Protein AF-0000000077142216 (afdb_homodimer)

pLDDT: mean 91.11, std 7.36, range [51.41, 98.12]

Sequence (270 aa):
MEEAAALLKQKGLKVTPQRLAILNLLRNTKEHPTAETIYKKLASDFPTMSLATVYKTLEILKNMGLIQELNVGEGSFRYDANTNSHPHVVCISCGKVEDLDESLLKDVLDEVSQYTDYKLVDQKLYFYGYCPICRMEEAAALLKQKGLKVTPQRLAILNLLRNTKEHPTAETIYKKLASDFPTMSLATVYKTLEILKNMGLIQELNVGEGSFRYDANTNSHPHVVCISCGKVEDLDESLLKDVLDEVSQYTDYKLVDQKLYFYGYCPICR

Nearest PDB structures (foldseek):
  3f8n-assembly1_B  TM=8.772E-01  e=1.048E-13  Bacillus subtilis
  2fe3-assembly1_B  TM=6.033E-01  e=7.095E-14  Bacillus subtilis
  2rgv-assembly1_A  TM=6.093E-01  e=1.827E-12  Bacillus subtilis
  4rb2-assembly1_C  TM=8.257E-01  e=1.380E-09  Magnetospirillum gryphiswaldense MSR-1 v2
  6d57-assembly1_A  TM=4.880E-01  e=3.400E-11  Campylobacter jejuni

Solvent-accessible surface area (backbone atoms only — not comparable to full-atom values): 15226 Å² total; per-residue (Å²): 116,69,64,57,49,52,50,34,48,73,72,71,41,85,80,43,71,66,55,49,49,52,52,49,52,37,66,71,52,73,57,42,49,32,64,67,53,50,43,62,75,42,31,83,85,36,75,84,64,49,67,65,56,50,50,52,46,51,50,52,38,34,76,68,59,55,25,36,76,41,69,82,49,91,88,45,54,24,39,34,38,70,60,67,77,53,33,35,38,32,20,72,80,84,59,54,43,38,77,43,63,56,77,55,66,63,56,45,63,65,59,51,42,77,75,45,77,39,53,68,77,50,55,46,41,39,33,30,23,29,36,74,86,73,91,114,69,64,57,50,52,50,34,49,74,72,70,39,85,84,42,73,64,56,47,49,52,52,48,52,36,66,69,49,73,57,42,49,32,66,67,52,50,44,63,75,43,32,83,84,35,75,84,63,48,64,65,55,49,50,52,46,52,51,52,39,35,78,70,59,56,26,35,77,40,69,79,52,89,86,44,51,23,38,36,38,70,60,66,74,53,35,34,38,34,19,72,80,83,62,52,44,39,80,43,64,55,77,55,67,64,57,45,63,66,59,51,43,74,75,46,77,40,54,68,78,51,57,46,41,40,32,30,23,28,37,75,86,72,92

Organism: Thermoanaerobacter italicus (strain DSM 9252 / Ab9) (NCBI:txid580331)

Structure (mmCIF, N/CA/C/O backbone):
data_AF-0000000077142216-model_v1
#
loop_
_entity.id
_entity.type
_entity.pdbx_description
1 polymer 'Ferric uptake regulator, Fur family'
#
loop_
_atom_site.group_PDB
_atom_site.id
_atom_site.type_symbol
_atom_site.label_atom_id
_atom_site.label_alt_id
_atom_site.label_comp_id
_atom_site.label_asym_id
_atom_site.label_entity_id
_atom_site.label_seq_id
_atom_site.pdbx_PDB_ins_code
_atom_site.Cartn_x
_atom_site.Cartn_y
_atom_site.Cartn_z
_atom_site.occupancy
_atom_site.B_iso_or_equiv
_atom_site.auth_seq_id
_atom_site.auth_comp_id
_atom_site.auth_asym_id
_atom_site.auth_atom_id
_atom_site.pdbx_PDB_model_num
ATOM 1 N N . MET A 1 1 ? -3.475 25.969 16.094 1 51.91 1 MET A N 1
ATOM 2 C CA . MET A 1 1 ? -2.053 25.844 16.406 1 51.91 1 MET A CA 1
ATOM 3 C C . MET A 1 1 ? -1.849 25.125 17.75 1 51.91 1 MET A C 1
ATOM 5 O O . MET A 1 1 ? -1 24.25 17.859 1 51.91 1 MET A O 1
ATOM 9 N N . GLU A 1 2 ? -2.744 25.453 18.703 1 64.12 2 GLU A N 1
ATOM 10 C CA . GLU A 1 2 ? -2.67 24.953 20.078 1 64.12 2 GLU A CA 1
ATOM 11 C C . GLU A 1 2 ? -2.957 23.453 20.141 1 64.12 2 GLU A C 1
ATOM 13 O O . GLU A 1 2 ? -2.318 22.719 20.891 1 64.12 2 GLU A O 1
ATOM 18 N N . GLU A 1 3 ? -3.672 23.016 19.141 1 81.38 3 GLU A N 1
ATOM 19 C CA . GLU A 1 3 ? -4.141 21.641 19.234 1 81.38 3 GLU A CA 1
ATOM 20 C C . GLU A 1 3 ? -3.062 20.656 18.781 1 81.38 3 GLU A C 1
ATOM 22 O O . GLU A 1 3 ? -2.824 19.641 19.438 1 81.38 3 GLU A O 1
ATOM 27 N N . ALA A 1 4 ? -2.268 21.125 17.844 1 84.62 4 ALA A N 1
ATOM 28 C CA . ALA A 1 4 ? -1.208 20.25 17.359 1 84.62 4 ALA A CA 1
ATOM 29 C C . ALA A 1 4 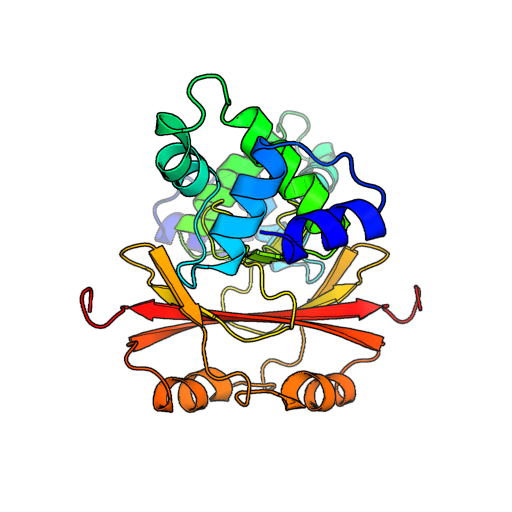? -0.079 20.141 18.375 1 84.62 4 ALA A C 1
ATOM 31 O O . ALA A 1 4 ? 0.451 19.047 18.625 1 84.62 4 ALA A O 1
ATOM 32 N N . ALA A 1 5 ? 0.216 21.219 18.938 1 87.94 5 ALA A N 1
ATOM 33 C CA . ALA A 1 5 ? 1.271 21.234 19.938 1 87.94 5 ALA A CA 1
ATOM 34 C C . ALA A 1 5 ? 0.904 20.359 21.141 1 87.94 5 ALA A C 1
ATOM 36 O O . ALA A 1 5 ? 1.739 19.609 21.641 1 87.94 5 ALA A O 1
ATOM 37 N N . ALA A 1 6 ? -0.245 20.531 21.562 1 88.88 6 ALA A N 1
ATOM 38 C CA . ALA A 1 6 ? -0.734 19.75 22.688 1 88.88 6 ALA A CA 1
ATOM 39 C C . ALA A 1 6 ? -0.698 18.266 22.375 1 88.88 6 ALA A C 1
ATOM 41 O O . ALA A 1 6 ? -0.339 17.438 23.234 1 88.88 6 ALA A O 1
ATOM 42 N N . LEU A 1 7 ? -1.02 17.953 21.188 1 86.06 7 LEU A N 1
ATOM 43 C CA . LEU A 1 7 ? -1.029 16.562 20.766 1 86.06 7 LEU A CA 1
ATOM 44 C C . LEU A 1 7 ? 0.383 15.984 20.75 1 86.06 7 LEU A C 1
ATOM 46 O O . LEU A 1 7 ? 0.605 14.867 21.219 1 86.06 7 LEU A O 1
ATOM 50 N N . LEU A 1 8 ? 1.321 16.734 20.234 1 89.25 8 LEU A N 1
ATOM 51 C CA . LEU A 1 8 ? 2.711 16.297 20.203 1 89.25 8 LEU A CA 1
ATOM 52 C C . LEU A 1 8 ? 3.248 16.078 21.609 1 89.25 8 LEU A C 1
ATOM 54 O O . LEU A 1 8 ? 3.875 15.047 21.891 1 89.25 8 LEU A O 1
ATOM 58 N N . LYS A 1 9 ? 2.924 16.953 22.438 1 88.88 9 LYS A N 1
ATOM 59 C CA . LYS A 1 9 ? 3.363 16.859 23.828 1 88.88 9 LYS A CA 1
ATOM 60 C C . LYS A 1 9 ? 2.746 15.648 24.516 1 88.88 9 LYS A C 1
ATOM 62 O O . LYS A 1 9 ? 3.434 14.922 25.234 1 88.88 9 LYS A O 1
ATOM 67 N N . GLN A 1 10 ? 1.552 15.508 24.297 1 87.69 10 GLN A N 1
ATOM 68 C CA . GLN A 1 10 ? 0.823 14.383 24.891 1 87.69 10 GLN A CA 1
ATOM 69 C C . GLN A 1 10 ? 1.429 13.047 24.469 1 87.69 10 GLN A C 1
ATOM 71 O O . GLN A 1 10 ? 1.46 12.102 25.25 1 87.69 10 GLN A O 1
ATOM 76 N N . LYS A 1 11 ? 1.967 13.055 23.297 1 87.19 11 LYS A N 1
ATOM 77 C CA . LYS A 1 11 ? 2.525 11.812 22.766 1 87.19 11 LYS A CA 1
ATOM 78 C C . LYS A 1 11 ? 4.004 11.68 23.109 1 87.19 11 LYS A C 1
ATOM 80 O O . LYS A 1 11 ? 4.656 10.711 22.719 1 87.19 11 LYS A O 1
ATOM 85 N N . GLY A 1 12 ? 4.582 12.719 23.781 1 86.81 12 GLY A N 1
ATOM 86 C CA . GLY A 1 12 ? 5.953 12.648 24.25 1 86.81 12 GLY A CA 1
ATOM 87 C C . GLY A 1 12 ? 6.969 13.094 23.219 1 86.81 12 GLY A C 1
ATOM 88 O O . GLY A 1 12 ? 8.156 12.758 23.328 1 86.81 12 GLY A O 1
ATOM 89 N N . LEU A 1 13 ? 6.43 13.781 22.203 1 85.56 13 LEU A N 1
ATOM 90 C CA . LEU A 1 13 ? 7.324 14.258 21.156 1 85.56 13 LEU A CA 1
ATOM 91 C C . LEU A 1 13 ? 7.754 15.695 21.422 1 85.56 13 LEU A C 1
ATOM 93 O O . LEU A 1 13 ? 6.965 16.5 21.906 1 85.56 13 LEU A O 1
ATOM 97 N N . LYS A 1 14 ? 9.062 15.945 21.141 1 88.31 14 LYS A N 1
ATOM 98 C CA . LYS A 1 14 ? 9.516 17.328 21.156 1 88.31 14 LYS A CA 1
ATOM 99 C C . LYS A 1 14 ? 8.719 18.172 20.172 1 88.31 14 LYS A C 1
ATOM 101 O O . LYS A 1 14 ? 8.547 17.797 19.016 1 88.31 14 LYS A O 1
ATOM 106 N N . VAL A 1 15 ? 8.219 19.234 20.75 1 91 15 VAL A N 1
ATOM 107 C CA . VAL A 1 15 ? 7.496 20.156 19.891 1 91 15 VAL A CA 1
ATOM 108 C C . VAL A 1 15 ? 8.484 21.078 19.156 1 91 15 VAL A C 1
ATOM 110 O O . VAL A 1 15 ? 9.156 21.891 19.797 1 91 15 VAL A O 1
ATOM 113 N N . THR A 1 16 ? 8.641 20.953 17.812 1 92.5 16 THR A N 1
ATOM 114 C CA . THR A 1 16 ? 9.445 21.844 16.984 1 92.5 16 THR A CA 1
ATOM 115 C C . THR A 1 16 ? 8.578 22.531 15.938 1 92.5 16 THR A C 1
ATOM 117 O O . THR A 1 16 ? 7.52 22.016 15.57 1 92.5 16 THR A O 1
ATOM 120 N N . PRO A 1 17 ? 9.031 23.656 15.539 1 93.88 17 PRO A N 1
ATOM 121 C CA . PRO A 1 17 ? 8.258 24.375 14.523 1 93.88 17 PRO A CA 1
ATOM 122 C C . PRO A 1 17 ? 8.039 23.547 13.258 1 93.88 17 PRO A C 1
ATOM 124 O O . PRO A 1 17 ? 6.961 23.594 12.656 1 93.88 17 PRO A O 1
ATOM 127 N N . GLN A 1 18 ? 8.984 22.797 12.875 1 93.56 18 GLN A N 1
ATOM 128 C CA . GLN A 1 18 ? 8.891 21.969 11.672 1 93.56 18 GLN A CA 1
ATOM 129 C C . GLN A 1 18 ? 7.848 20.875 11.844 1 93.56 18 GLN A C 1
ATOM 131 O O . GLN A 1 18 ? 7.004 20.672 10.969 1 93.56 18 GLN A O 1
ATOM 136 N N . ARG A 1 19 ? 7.953 20.25 12.953 1 93.69 19 ARG A N 1
ATOM 137 C CA . ARG A 1 19 ? 6.996 19.188 13.219 1 93.69 19 ARG A CA 1
ATOM 138 C C . ARG A 1 19 ? 5.57 19.734 13.289 1 93.69 19 ARG A C 1
ATOM 140 O O . ARG A 1 19 ? 4.645 19.125 12.75 1 93.69 19 ARG A O 1
ATOM 147 N N . LEU A 1 20 ? 5.418 20.797 13.914 1 94.81 20 LEU A N 1
ATOM 148 C CA . LEU A 1 20 ? 4.109 21.438 14.008 1 94.81 20 LEU A CA 1
ATOM 149 C C . LE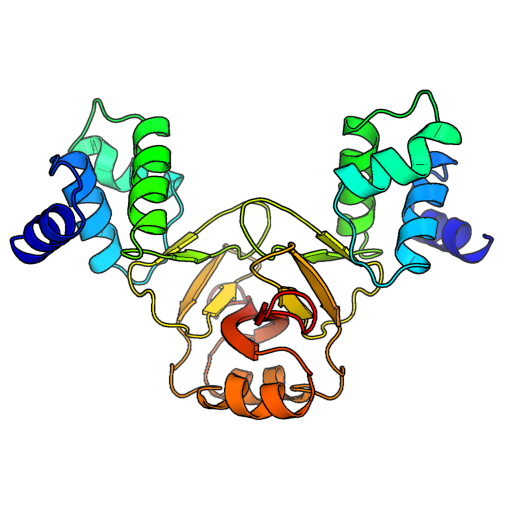U A 1 20 ? 3.588 21.828 12.625 1 94.81 20 LEU A C 1
ATOM 151 O O . LEU A 1 20 ? 2.412 21.609 12.32 1 94.81 20 LEU A O 1
ATOM 155 N N . ALA A 1 21 ? 4.465 22.391 11.859 1 96.12 21 ALA A N 1
ATOM 156 C CA . ALA A 1 21 ? 4.082 22.828 10.523 1 96.12 21 ALA A CA 1
ATOM 157 C C . ALA A 1 21 ? 3.625 21.656 9.664 1 96.12 21 ALA A C 1
ATOM 159 O O . ALA A 1 21 ? 2.617 21.75 8.961 1 96.12 21 ALA A O 1
ATOM 160 N N . ILE A 1 22 ? 4.301 20.594 9.766 1 97.12 22 ILE A N 1
ATOM 161 C CA . ILE A 1 22 ? 3.975 19.406 8.992 1 97.12 22 ILE A CA 1
ATOM 162 C C . ILE A 1 22 ? 2.631 18.844 9.445 1 97.12 22 ILE A C 1
ATOM 164 O O . ILE A 1 22 ? 1.761 18.547 8.625 1 97.12 22 ILE A O 1
ATOM 168 N N . LEU A 1 23 ? 2.516 18.734 10.703 1 96.38 23 LEU A N 1
ATOM 169 C CA . LEU A 1 23 ? 1.266 18.219 11.242 1 96.38 23 LEU A CA 1
ATOM 170 C C . LEU A 1 23 ? 0.097 19.125 10.891 1 96.38 23 LEU A C 1
ATOM 172 O O . LEU A 1 23 ? -0.967 18.656 10.484 1 96.38 23 LEU A O 1
ATOM 176 N N . ASN A 1 24 ? 0.289 20.375 11.023 1 96.25 24 ASN A N 1
ATOM 177 C CA . ASN A 1 24 ? -0.758 21.344 10.703 1 96.25 24 ASN A CA 1
ATOM 178 C C . ASN A 1 24 ? -1.134 21.281 9.227 1 96.25 24 ASN A C 1
ATOM 180 O O . ASN A 1 24 ? -2.314 21.344 8.875 1 96.25 24 ASN A O 1
ATOM 184 N N . LEU A 1 25 ? -0.14 21.266 8.414 1 96.81 25 LEU A N 1
ATOM 185 C CA . LEU A 1 25 ? -0.406 21.156 6.984 1 96.81 25 LEU A CA 1
ATOM 186 C C . LEU A 1 25 ? -1.301 19.953 6.688 1 96.81 25 LEU A C 1
ATOM 188 O O . LEU A 1 25 ? -2.303 20.078 5.98 1 96.81 25 LEU A O 1
ATOM 192 N N . LEU A 1 26 ? -0.938 18.812 7.289 1 96.94 26 LEU A N 1
ATOM 193 C CA . LEU A 1 26 ? -1.676 17.578 7.035 1 96.94 26 LEU A CA 1
ATOM 194 C C . LEU A 1 26 ? -3.088 17.672 7.605 1 96.94 26 LEU A C 1
ATOM 196 O O . LEU A 1 26 ? -4.035 17.156 7.008 1 96.94 26 LEU A O 1
ATOM 200 N N . ARG A 1 27 ? -3.26 18.25 8.648 1 95.19 27 ARG A N 1
ATOM 201 C CA . ARG A 1 27 ? -4.562 18.344 9.297 1 95.19 27 ARG A CA 1
ATOM 202 C C . ARG A 1 27 ? -5.484 19.297 8.531 1 95.19 27 ARG A C 1
ATOM 204 O O . ARG A 1 27 ? -6.707 19.234 8.68 1 95.19 27 ARG A O 1
ATOM 211 N N . ASN A 1 28 ? -4.863 20.094 7.723 1 95.19 28 ASN A N 1
ATOM 212 C CA . ASN A 1 28 ? -5.66 21.109 7.047 1 95.19 28 ASN A CA 1
ATOM 213 C C . ASN A 1 28 ? -5.754 20.844 5.547 1 95.19 28 ASN A C 1
ATOM 215 O O . ASN A 1 28 ? -6 21.766 4.762 1 95.19 28 ASN A O 1
ATOM 219 N N . THR A 1 29 ? -5.496 19.688 5.18 1 94.19 29 THR A N 1
ATOM 220 C CA . THR A 1 29 ? -5.641 19.344 3.77 1 94.19 29 THR A CA 1
ATOM 221 C C . THR A 1 29 ? -6.297 17.969 3.611 1 94.19 29 THR A C 1
ATOM 223 O O . THR A 1 29 ? -6.176 17.125 4.488 1 94.19 29 THR A O 1
ATOM 226 N N . LYS A 1 30 ? -6.957 17.781 2.508 1 91.62 30 LYS A N 1
ATOM 227 C CA . LYS A 1 30 ? -7.504 16.484 2.131 1 91.62 30 LYS A CA 1
ATOM 228 C C . LYS A 1 30 ? -6.848 15.953 0.855 1 91.62 30 LYS A C 1
ATOM 230 O O . LYS A 1 30 ? -7.348 15.016 0.235 1 91.62 30 LYS A O 1
ATOM 235 N N . GLU A 1 31 ? -5.688 16.547 0.528 1 92.44 31 GLU A N 1
ATOM 236 C CA . GLU A 1 31 ? -5.039 16.219 -0.739 1 92.44 31 GLU A CA 1
ATOM 237 C C . GLU A 1 31 ? -4.109 15.016 -0.592 1 92.44 31 GLU A C 1
ATOM 239 O O . GLU A 1 31 ? -3.602 14.492 -1.585 1 92.44 31 GLU A O 1
ATOM 244 N N . HIS A 1 32 ? -3.904 14.609 0.589 1 95.75 32 HIS A N 1
ATOM 245 C CA . HIS A 1 32 ? -3.018 13.484 0.866 1 95.75 32 HIS A CA 1
ATOM 246 C C . HIS A 1 32 ? -1.671 13.656 0.172 1 95.75 32 HIS A C 1
ATOM 248 O O . HIS A 1 32 ? -1.3 12.852 -0.685 1 95.75 32 HIS A O 1
ATOM 254 N N . PRO A 1 33 ? -0.945 14.641 0.61 1 94.88 33 PRO A N 1
ATOM 255 C CA . PRO A 1 33 ? 0.289 14.984 -0.099 1 94.88 33 PRO A CA 1
ATOM 256 C C . PRO A 1 33 ? 1.398 13.953 0.11 1 94.88 33 PRO A C 1
ATOM 258 O O . PRO A 1 33 ? 1.375 13.211 1.09 1 94.88 33 PRO A O 1
ATOM 261 N N . THR A 1 34 ? 2.35 13.898 -0.826 1 94.19 34 THR A N 1
ATOM 262 C CA . THR A 1 34 ? 3.6 13.164 -0.654 1 94.19 34 THR A CA 1
ATOM 263 C C . THR A 1 34 ? 4.57 13.953 0.222 1 94.19 34 THR A C 1
ATOM 265 O O . THR A 1 34 ? 4.348 15.133 0.501 1 94.19 34 THR A O 1
ATOM 268 N N . ALA A 1 35 ? 5.613 13.25 0.616 1 95.44 35 ALA A N 1
ATOM 269 C CA . ALA A 1 35 ? 6.668 13.93 1.363 1 95.44 35 ALA A CA 1
ATOM 270 C C . ALA A 1 35 ? 7.266 15.07 0.549 1 95.44 35 ALA A C 1
ATOM 272 O O . ALA A 1 35 ? 7.527 16.156 1.082 1 95.44 35 ALA A O 1
ATOM 273 N N . GLU A 1 36 ? 7.406 14.844 -0.699 1 95.38 36 GLU A N 1
ATOM 274 C CA . GLU A 1 36 ? 7.961 15.867 -1.581 1 95.38 36 GLU A CA 1
ATOM 275 C C . GLU A 1 36 ? 7.047 17.094 -1.661 1 95.38 36 GLU A C 1
ATOM 277 O O . GLU A 1 36 ? 7.516 18.219 -1.62 1 95.38 36 GLU A O 1
ATOM 282 N N . THR A 1 37 ? 5.801 16.844 -1.753 1 95.38 37 THR A N 1
ATOM 283 C CA . THR A 1 37 ? 4.828 17.922 -1.806 1 95.38 37 THR A CA 1
ATOM 284 C C . THR A 1 37 ? 4.84 18.719 -0.506 1 95.38 37 THR A C 1
ATOM 286 O O . THR A 1 37 ? 4.793 19.953 -0.529 1 95.38 37 THR A O 1
ATOM 289 N N . ILE A 1 38 ? 4.895 18.016 0.579 1 97.25 38 ILE A N 1
ATOM 290 C CA . ILE A 1 38 ? 4.953 18.656 1.882 1 97.25 38 ILE A CA 1
ATOM 291 C C . ILE A 1 38 ? 6.199 19.547 1.96 1 97.25 38 ILE A C 1
ATOM 293 O O . ILE A 1 38 ? 6.121 20.703 2.363 1 97.25 38 ILE A O 1
ATOM 297 N N . TYR A 1 39 ? 7.289 19.016 1.513 1 98.12 39 TYR A N 1
ATOM 298 C CA . TYR A 1 39 ? 8.555 19.734 1.509 1 98.12 39 TYR A CA 1
ATOM 299 C C . TYR A 1 39 ? 8.438 21.031 0.701 1 98.12 39 TYR A C 1
ATOM 301 O O . TYR A 1 39 ? 8.797 22.109 1.184 1 98.12 39 TYR A O 1
ATOM 309 N N . LYS A 1 40 ? 7.934 20.922 -0.418 1 97.5 40 LYS A N 1
ATOM 310 C CA . LYS A 1 40 ? 7.809 22.062 -1.317 1 97.5 40 LYS A CA 1
ATOM 311 C C . LYS A 1 40 ? 6.895 23.125 -0.726 1 97.5 40 LYS A C 1
ATOM 313 O O . LYS A 1 40 ? 7.199 24.328 -0.795 1 97.5 40 LYS A O 1
ATOM 318 N N . LYS A 1 41 ? 5.781 22.703 -0.162 1 97.06 41 LYS A N 1
ATOM 319 C CA . LYS A 1 41 ? 4.793 23.641 0.374 1 97.06 41 LYS A CA 1
ATOM 320 C C . LYS A 1 41 ? 5.352 24.406 1.575 1 97.06 41 LYS A C 1
ATOM 322 O O . LYS A 1 41 ? 4.977 25.547 1.817 1 97.06 41 LYS A O 1
ATOM 327 N N . LEU A 1 42 ? 6.266 23.766 2.309 1 97.44 42 LEU A N 1
ATOM 328 C CA . LEU A 1 42 ? 6.738 24.375 3.551 1 97.44 42 LEU A CA 1
ATOM 329 C C . LEU A 1 42 ? 8.109 25 3.361 1 97.44 42 LEU A C 1
ATOM 331 O O . LEU A 1 42 ? 8.594 25.734 4.234 1 97.44 42 LEU A O 1
ATOM 335 N N . ALA A 1 43 ? 8.75 24.797 2.248 1 95.69 43 ALA A N 1
ATOM 336 C CA . ALA A 1 43 ? 10.141 25.188 2 1 95.69 43 ALA A CA 1
ATOM 337 C C . ALA A 1 43 ? 10.328 26.688 2.189 1 95.69 43 ALA A C 1
ATOM 339 O O . ALA A 1 43 ? 11.359 27.125 2.705 1 95.69 43 ALA A O 1
ATOM 340 N N . SER A 1 44 ? 9.43 27.5 1.765 1 95.62 44 SER A N 1
ATOM 341 C CA . SER A 1 44 ? 9.555 28.953 1.867 1 95.62 44 SER A CA 1
ATOM 342 C C . SER A 1 44 ? 9.586 29.406 3.324 1 95.62 44 SER A C 1
ATOM 344 O O . SER A 1 44 ? 10.344 30.312 3.686 1 95.62 44 SER A O 1
ATOM 346 N N . ASP A 1 45 ? 8.812 28.781 4.156 1 95.75 45 ASP A N 1
ATOM 347 C CA . ASP A 1 4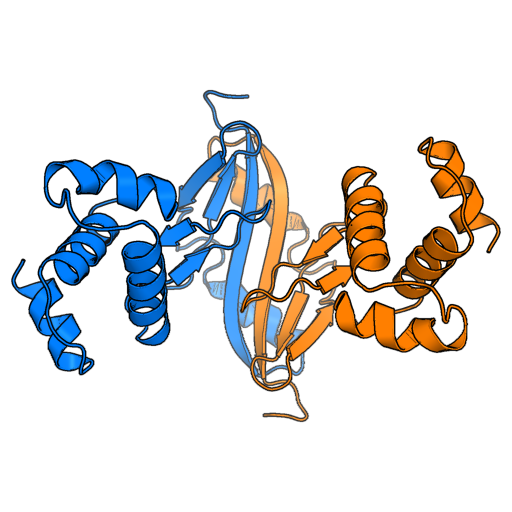5 ? 8.727 29.141 5.57 1 95.75 45 ASP A CA 1
ATOM 348 C C . ASP A 1 45 ? 9.875 28.516 6.363 1 95.75 45 ASP A C 1
ATOM 350 O O . ASP A 1 45 ? 10.242 29.016 7.426 1 95.75 45 ASP A O 1
ATOM 354 N N . PHE A 1 46 ? 10.344 27.422 5.77 1 96.5 46 PHE A N 1
ATOM 355 C CA . PHE A 1 46 ? 11.422 26.688 6.434 1 96.5 46 PHE A CA 1
ATOM 356 C C . PHE A 1 46 ? 12.555 26.391 5.457 1 96.5 46 PHE A C 1
ATOM 358 O O . PHE A 1 46 ? 12.781 25.234 5.09 1 96.5 46 PHE A O 1
ATOM 365 N N . PRO A 1 47 ? 13.352 27.406 5.18 1 93.75 47 PRO A N 1
ATOM 366 C CA . PRO A 1 47 ? 14.367 27.281 4.129 1 93.75 47 PRO A CA 1
ATOM 367 C C . PRO A 1 47 ? 15.477 26.297 4.48 1 93.75 47 PRO A C 1
ATOM 369 O O . PRO A 1 47 ? 16.172 25.797 3.592 1 93.75 47 PRO A O 1
ATOM 372 N N . THR A 1 48 ? 15.633 25.969 5.734 1 93.88 48 THR A N 1
ATOM 373 C CA . THR A 1 48 ? 16.734 25.094 6.133 1 93.88 48 THR A CA 1
ATOM 374 C C . THR A 1 48 ? 16.234 23.656 6.32 1 93.88 48 THR A C 1
ATOM 376 O O . THR A 1 48 ? 17.031 22.766 6.625 1 93.88 48 THR A O 1
ATOM 379 N N . MET A 1 49 ? 15.008 23.469 6.168 1 95.88 49 MET A N 1
ATOM 380 C CA . MET A 1 49 ? 14.469 22.125 6.355 1 95.88 49 MET A CA 1
ATOM 381 C C . MET A 1 49 ? 14.766 21.25 5.145 1 95.88 49 MET A C 1
ATOM 383 O O . MET A 1 49 ? 14.539 21.656 4.004 1 95.88 49 MET A O 1
ATOM 387 N N . SER A 1 50 ? 15.219 20.094 5.375 1 96.06 50 SER A N 1
ATOM 388 C CA . SER A 1 50 ? 15.539 19.156 4.301 1 96.06 50 SER A CA 1
ATOM 389 C C . SER A 1 50 ? 14.398 18.156 4.078 1 96.06 50 SER A C 1
ATOM 391 O O . SER A 1 50 ? 13.516 18.016 4.926 1 96.06 50 SER A O 1
ATOM 393 N N . LEU A 1 51 ? 14.516 17.5 2.979 1 96.69 51 LEU A N 1
ATOM 394 C CA . LEU A 1 51 ? 13.562 16.438 2.691 1 96.69 51 LEU A CA 1
ATOM 395 C C . LEU A 1 51 ? 13.703 15.297 3.693 1 96.69 51 LEU A C 1
ATOM 397 O O . LEU A 1 51 ? 12.711 14.672 4.074 1 96.69 51 LEU A O 1
ATOM 401 N N . ALA A 1 52 ? 14.859 15.094 4.125 1 95.75 52 ALA A N 1
ATOM 402 C CA . ALA A 1 52 ? 15.117 14.07 5.133 1 95.75 52 ALA A CA 1
ATOM 403 C C . ALA A 1 52 ? 14.391 14.383 6.438 1 95.75 52 ALA A C 1
ATOM 405 O O . ALA A 1 52 ? 13.844 13.484 7.082 1 95.75 52 ALA A O 1
ATOM 406 N N . THR A 1 53 ? 14.383 15.594 6.828 1 95.69 53 THR A N 1
ATOM 407 C CA . THR A 1 53 ? 13.672 16.016 8.031 1 95.69 53 THR A CA 1
ATOM 408 C C . THR A 1 53 ? 12.18 15.75 7.895 1 95.69 53 THR A C 1
ATOM 410 O O . THR A 1 53 ? 11.531 15.281 8.836 1 95.69 53 THR A O 1
ATOM 413 N N . VAL A 1 54 ? 11.656 16.016 6.699 1 97.56 54 VAL A N 1
ATOM 414 C CA . VAL A 1 54 ? 10.242 15.758 6.441 1 97.56 54 VAL A CA 1
ATOM 415 C C . VAL A 1 54 ? 9.938 14.266 6.617 1 97.56 54 VAL A C 1
ATOM 417 O O . VAL A 1 54 ? 9.016 13.898 7.348 1 97.56 54 VAL A O 1
ATOM 420 N N . TYR A 1 55 ? 10.734 13.445 6.066 1 96.56 55 TYR A N 1
ATOM 421 C CA . TYR A 1 55 ? 10.531 12 6.152 1 96.56 55 TYR A CA 1
ATOM 422 C C . TYR A 1 55 ? 10.617 11.523 7.598 1 96.56 55 TYR A C 1
ATOM 424 O O . TYR A 1 55 ? 9.797 10.719 8.039 1 96.56 55 TYR A O 1
ATOM 432 N N . LYS A 1 56 ? 11.57 11.977 8.242 1 95.62 56 LYS A N 1
ATOM 433 C CA . LYS A 1 56 ? 11.758 11.586 9.633 1 95.62 56 LYS A CA 1
ATOM 434 C C . LYS A 1 56 ? 10.562 12.008 10.484 1 95.62 56 LYS A C 1
ATOM 436 O O . LYS A 1 56 ? 10.094 11.242 11.328 1 95.62 56 LYS A O 1
ATOM 441 N N . THR A 1 57 ? 10.172 13.227 10.281 1 96.5 57 THR A N 1
ATOM 442 C CA . THR A 1 57 ? 9.023 13.734 11.031 1 96.5 57 THR A CA 1
ATOM 443 C C . THR A 1 57 ? 7.773 12.906 10.727 1 96.5 57 THR A C 1
ATOM 445 O O . THR A 1 57 ? 7.027 12.539 11.633 1 96.5 57 THR A O 1
ATOM 448 N N . LEU A 1 58 ? 7.598 12.672 9.445 1 96.75 58 LEU A N 1
ATOM 449 C CA . LEU A 1 58 ? 6.445 11.867 9.047 1 96.75 58 LEU A CA 1
ATOM 450 C C . LEU A 1 58 ? 6.484 10.492 9.719 1 96.75 58 LEU A C 1
ATOM 452 O O . LEU A 1 58 ? 5.453 9.984 10.164 1 96.75 58 LEU A O 1
ATOM 456 N N . GLU A 1 59 ? 7.594 9.922 9.766 1 94.5 59 GLU A N 1
ATOM 457 C CA . GLU A 1 59 ? 7.762 8.625 10.422 1 94.5 59 GLU A CA 1
ATOM 458 C C . GLU A 1 59 ? 7.391 8.703 11.898 1 94.5 59 GLU A C 1
ATOM 460 O O . GLU A 1 59 ? 6.672 7.836 12.406 1 94.5 59 GLU A O 1
ATOM 465 N N . ILE A 1 60 ? 7.859 9.68 12.523 1 93.75 60 ILE A N 1
ATOM 466 C CA . ILE A 1 60 ? 7.59 9.867 13.945 1 93.75 60 ILE A CA 1
ATOM 467 C C . ILE A 1 60 ? 6.094 10.055 14.164 1 93.75 60 ILE A C 1
ATOM 469 O O . ILE A 1 60 ? 5.504 9.414 15.039 1 93.75 60 ILE A O 1
ATOM 473 N N . LEU A 1 61 ? 5.516 10.961 13.391 1 95.38 61 LEU A N 1
ATOM 474 C CA . LEU A 1 61 ? 4.09 11.242 13.531 1 95.38 61 LEU A CA 1
ATOM 475 C C . LEU A 1 61 ? 3.262 9.992 13.273 1 95.38 61 LEU A C 1
ATOM 477 O O . LEU A 1 61 ? 2.266 9.742 13.953 1 95.38 61 LEU A O 1
ATOM 481 N N . LYS A 1 62 ? 3.676 9.289 12.281 1 93.62 62 LYS A N 1
ATOM 482 C CA . LYS A 1 62 ? 3.004 8.039 11.945 1 93.62 62 LYS A CA 1
ATOM 483 C C . LYS A 1 62 ? 3.084 7.047 13.102 1 93.62 62 LYS A C 1
ATOM 485 O O . LYS A 1 62 ? 2.07 6.469 13.5 1 93.62 62 LYS A O 1
ATOM 490 N N . ASN A 1 63 ? 4.219 6.832 13.648 1 90.19 63 ASN A N 1
ATOM 491 C CA . ASN A 1 63 ? 4.43 5.883 14.734 1 90.19 63 ASN A CA 1
ATOM 492 C C . ASN A 1 63 ? 3.633 6.27 15.977 1 90.19 63 ASN A C 1
ATOM 494 O O . ASN A 1 63 ? 3.246 5.402 16.766 1 90.19 63 ASN A O 1
ATOM 498 N N . MET A 1 64 ? 3.322 7.48 16.047 1 90.56 64 MET A N 1
ATOM 499 C CA . MET A 1 64 ? 2.578 7.973 17.203 1 90.56 64 MET A CA 1
ATOM 500 C C . MET A 1 64 ? 1.077 7.922 16.953 1 90.56 64 MET A C 1
ATOM 502 O O . MET A 1 64 ? 0.281 8.281 17.828 1 90.56 64 MET A O 1
ATOM 506 N N . GLY A 1 65 ? 0.734 7.652 15.773 1 90.94 65 GLY A N 1
ATOM 507 C CA . GLY A 1 65 ? -0.674 7.508 15.438 1 90.94 65 GLY A CA 1
ATOM 508 C C . GLY A 1 65 ? -1.347 8.828 15.102 1 90.94 65 GLY A C 1
ATOM 509 O O . GLY A 1 65 ? -2.574 8.93 15.156 1 90.94 65 GLY A O 1
ATOM 510 N N . LEU A 1 66 ? -0.568 9.844 14.781 1 93.5 66 LEU A N 1
ATOM 511 C CA . LEU A 1 66 ? -1.127 11.164 14.492 1 93.5 66 LEU A CA 1
ATOM 512 C C . LEU A 1 66 ? -1.429 11.312 13 1 93.5 66 LEU A C 1
ATOM 514 O O . LEU A 1 66 ? -2.199 12.188 12.609 1 93.5 66 LEU A O 1
ATOM 518 N N . ILE A 1 67 ? -0.765 10.492 12.242 1 95.06 67 ILE A N 1
ATOM 519 C CA . ILE A 1 67 ? -1.05 10.445 10.812 1 95.06 67 ILE A CA 1
ATOM 520 C C . ILE A 1 67 ? -0.992 8.992 10.328 1 95.06 67 ILE A C 1
ATOM 522 O O . ILE A 1 67 ? -0.551 8.109 11.055 1 95.06 67 ILE A O 1
ATOM 526 N N . GLN A 1 68 ? -1.494 8.781 9.133 1 93.12 68 GLN A N 1
ATOM 527 C CA . GLN A 1 68 ? -1.318 7.484 8.484 1 93.12 68 GLN A CA 1
ATOM 528 C C . GLN A 1 68 ? -0.659 7.641 7.117 1 93.12 68 GLN A C 1
ATOM 530 O O . GLN A 1 68 ? -0.746 8.703 6.5 1 93.12 68 GLN A O 1
ATOM 535 N N . GLU A 1 69 ? -0.002 6.633 6.77 1 92.56 69 GLU A N 1
ATOM 536 C CA . GLU A 1 69 ? 0.649 6.547 5.465 1 92.56 69 GLU A CA 1
ATOM 537 C C . GLU A 1 69 ? -0.174 5.711 4.492 1 92.56 69 GLU A C 1
ATOM 539 O O . GLU A 1 69 ? -0.66 4.633 4.848 1 92.56 69 GLU A O 1
ATOM 544 N N . LEU A 1 70 ? -0.419 6.266 3.346 1 90.25 70 LEU A N 1
ATOM 545 C CA . LEU A 1 70 ? -1.141 5.57 2.285 1 90.25 70 LEU A CA 1
ATOM 546 C C . LEU A 1 70 ? -0.178 5.043 1.226 1 90.25 70 LEU A C 1
ATOM 548 O O . LEU A 1 70 ? 0.551 5.82 0.604 1 90.25 70 LEU A O 1
ATOM 552 N N . ASN A 1 71 ? -0.196 3.836 1.141 1 85.88 71 ASN A N 1
ATOM 553 C CA . ASN A 1 71 ? 0.624 3.205 0.111 1 85.88 71 ASN A CA 1
ATOM 554 C C . ASN A 1 71 ? -0.176 2.949 -1.163 1 85.88 71 ASN A C 1
ATOM 556 O O . ASN A 1 71 ? -0.663 1.838 -1.383 1 85.88 71 ASN A O 1
ATOM 560 N N . VAL A 1 72 ? -0.37 3.906 -2.025 1 82.12 72 VAL A N 1
ATOM 561 C CA . VAL A 1 72 ? -1.32 3.828 -3.129 1 82.12 72 VAL A CA 1
ATOM 562 C C . VAL A 1 72 ? -0.579 3.527 -4.43 1 82.12 72 VAL A C 1
ATOM 564 O O . VAL A 1 72 ? -1.17 3.562 -5.512 1 82.12 72 VAL A O 1
ATOM 567 N N . GLY A 1 73 ? 0.573 3.158 -4.5 1 70.06 73 GLY A N 1
ATOM 568 C CA . GLY A 1 73 ? 1.238 2.705 -5.711 1 70.06 73 GLY A CA 1
ATOM 569 C C . GLY A 1 73 ? 2.562 3.402 -5.961 1 70.06 73 GLY A C 1
ATOM 570 O O . GLY A 1 73 ? 2.799 4.5 -5.453 1 70.06 73 GLY A O 1
ATOM 571 N N . GLU A 1 74 ? 3.365 2.693 -6.711 1 60.31 74 GLU A N 1
ATOM 572 C CA . GLU A 1 74 ? 4.602 3.154 -7.336 1 60.31 74 GLU A CA 1
ATOM 573 C C . GLU A 1 74 ? 5.539 3.779 -6.309 1 60.31 74 GLU A C 1
ATOM 575 O O . GLU A 1 74 ? 6.191 4.785 -6.586 1 60.31 74 GLU A O 1
ATOM 580 N N . GLY A 1 75 ? 5.473 3.227 -5.219 1 60.34 75 GLY A N 1
ATOM 581 C CA . GLY A 1 75 ? 6.496 3.746 -4.328 1 60.34 75 GLY A CA 1
ATOM 582 C C . GLY A 1 75 ? 6.176 5.125 -3.789 1 60.34 75 GLY A C 1
ATOM 583 O O . GLY A 1 75 ? 7.059 5.824 -3.287 1 60.34 75 GLY A O 1
ATOM 584 N N . SER A 1 76 ? 5.051 5.562 -4.059 1 73.5 76 SER A N 1
ATOM 585 C CA . SER A 1 76 ? 4.746 6.906 -3.578 1 73.5 76 SER A CA 1
ATOM 586 C C . SER A 1 76 ? 3.816 6.863 -2.369 1 73.5 76 SER A C 1
ATOM 588 O O . SER A 1 76 ? 2.66 6.449 -2.482 1 73.5 76 SER A O 1
ATOM 590 N N . PHE A 1 77 ? 4.395 7.191 -1.253 1 87.69 77 PHE A N 1
ATOM 591 C CA . PHE A 1 77 ? 3.625 7.273 -0.017 1 87.69 77 PHE A CA 1
ATOM 592 C C . PHE A 1 77 ? 2.934 8.625 0.099 1 87.69 77 PHE A C 1
ATOM 594 O O . PHE A 1 77 ? 3.518 9.664 -0.237 1 87.69 77 PHE A O 1
ATOM 601 N N . ARG A 1 78 ? 1.646 8.516 0.363 1 92.88 78 ARG A N 1
ATOM 602 C CA . ARG A 1 78 ? 0.871 9.703 0.708 1 92.88 78 ARG A CA 1
ATOM 603 C C . ARG A 1 78 ? 0.523 9.719 2.191 1 92.88 78 ARG A C 1
ATOM 605 O O . ARG A 1 78 ? 0.525 8.672 2.848 1 92.88 78 ARG A O 1
ATOM 612 N N . TYR A 1 79 ? 0.227 10.898 2.662 1 95.25 79 TYR A N 1
ATOM 613 C CA . TYR A 1 79 ? 0.032 11 4.102 1 95.25 79 TYR A CA 1
ATOM 614 C C . TYR A 1 79 ? -1.289 11.688 4.426 1 95.25 79 TYR A C 1
ATOM 616 O O . TYR A 1 79 ? -1.695 12.625 3.736 1 95.25 79 TYR A O 1
ATOM 624 N N . ASP A 1 80 ? -1.899 11.227 5.48 1 95.38 80 ASP A N 1
ATOM 625 C CA . ASP A 1 80 ? -3.225 11.648 5.926 1 95.38 80 ASP A CA 1
ATOM 626 C C . ASP A 1 80 ? -3.266 11.828 7.441 1 95.38 80 ASP A C 1
ATOM 628 O O . ASP A 1 80 ? -2.879 10.93 8.188 1 95.38 80 ASP A O 1
ATOM 632 N N . ALA A 1 81 ? -3.777 12.938 7.895 1 94.62 81 ALA A N 1
ATOM 633 C CA . ALA A 1 81 ? -3.852 13.188 9.336 1 94.62 81 ALA A CA 1
ATOM 634 C C . ALA A 1 81 ? -5.09 12.531 9.938 1 94.62 81 ALA A C 1
ATOM 636 O O . ALA A 1 81 ? -5.215 12.438 11.164 1 94.62 81 ALA A O 1
ATOM 637 N N . ASN A 1 82 ? -6.066 12.18 9.086 1 92.31 82 ASN A N 1
ATOM 638 C CA . ASN A 1 82 ? -7.168 11.352 9.555 1 92.31 82 ASN A CA 1
ATOM 639 C C . ASN A 1 82 ? -6.758 9.883 9.664 1 92.31 82 ASN A C 1
ATOM 641 O O . ASN A 1 82 ? -6.641 9.195 8.648 1 92.31 82 ASN A O 1
ATOM 645 N N . THR A 1 83 ? -6.59 9.398 10.836 1 90.19 83 THR A N 1
ATOM 646 C CA . THR A 1 83 ? -6.035 8.062 11.047 1 90.19 83 THR A CA 1
ATOM 647 C C . THR A 1 83 ? -7.148 7.02 11.109 1 90.19 83 THR A C 1
ATOM 649 O O . THR A 1 83 ? -6.875 5.82 11.188 1 90.19 83 THR A O 1
ATOM 652 N N . ASN A 1 84 ? -8.344 7.477 11.07 1 87.19 84 ASN A N 1
ATOM 653 C CA . ASN A 1 84 ? -9.445 6.516 11.008 1 87.19 84 ASN A CA 1
ATOM 654 C C . ASN A 1 84 ? -9.484 5.793 9.664 1 87.19 84 ASN A C 1
ATOM 656 O O . ASN A 1 84 ? -9.227 6.398 8.625 1 87.19 84 ASN A O 1
ATOM 660 N N . SER A 1 85 ? -9.734 4.547 9.781 1 86.94 85 SER A N 1
ATOM 661 C CA . SER A 1 85 ? -9.836 3.756 8.562 1 86.94 85 SER A CA 1
ATOM 662 C C . SER A 1 85 ? -10.969 4.254 7.672 1 86.94 85 SER A C 1
ATOM 664 O O . SER A 1 85 ? -12.117 4.324 8.102 1 86.94 85 SER A O 1
ATOM 666 N N . HIS A 1 86 ? -10.703 4.633 6.492 1 91.31 86 HIS A N 1
ATOM 667 C CA . HIS A 1 86 ? -11.664 5.023 5.473 1 91.31 86 HIS A CA 1
ATOM 668 C C . HIS A 1 86 ? -11.133 4.746 4.07 1 91.31 86 HIS A C 1
ATOM 670 O O . HIS A 1 86 ? -9.922 4.758 3.852 1 91.31 86 HIS A O 1
ATOM 676 N N . PRO A 1 87 ? -12.055 4.457 3.135 1 92.94 87 PRO A N 1
ATOM 677 C CA . PRO A 1 87 ? -11.594 4.113 1.787 1 92.94 87 PRO A CA 1
ATOM 678 C C . PRO A 1 87 ? -11.109 5.328 1 1 92.94 87 PRO A C 1
ATOM 680 O O . PRO A 1 87 ? -11.594 6.441 1.215 1 92.94 87 PRO A O 1
ATOM 683 N N . HIS A 1 88 ? -10.148 5.094 0.135 1 94.5 88 HIS A N 1
ATOM 684 C CA . HIS A 1 88 ? -9.602 6.129 -0.736 1 94.5 88 HIS A CA 1
ATOM 685 C C . HIS A 1 88 ? -9.734 5.742 -2.205 1 94.5 88 HIS A C 1
ATOM 687 O O . HIS A 1 88 ? -9.734 4.555 -2.541 1 94.5 88 HIS A O 1
ATOM 693 N N . VAL A 1 89 ? -9.898 6.734 -2.992 1 94.44 89 VAL A N 1
ATOM 694 C CA . VAL A 1 89 ? -9.852 6.551 -4.438 1 94.44 89 VAL A CA 1
ATOM 695 C C . VAL A 1 89 ? -8.625 7.258 -5.012 1 94.44 89 VAL A C 1
ATOM 697 O O . VAL A 1 89 ? -8.289 8.359 -4.586 1 94.44 89 VAL A O 1
ATOM 700 N N . VAL A 1 90 ? -7.988 6.598 -5.965 1 94.38 90 VAL A N 1
ATOM 701 C CA . VAL A 1 90 ? -6.734 7.086 -6.531 1 94.38 90 VAL A CA 1
ATOM 702 C C . VAL A 1 90 ? -6.863 7.195 -8.047 1 94.38 90 VAL A C 1
ATOM 704 O O . VAL A 1 90 ? -7.289 6.246 -8.711 1 94.38 90 VAL A O 1
ATOM 707 N N . CYS A 1 91 ? -6.473 8.281 -8.547 1 94.88 91 CYS A N 1
ATOM 708 C CA . CYS A 1 91 ? -6.422 8.422 -9.992 1 94.88 91 CYS A CA 1
ATOM 709 C C . CYS A 1 91 ? -5.137 7.836 -10.562 1 94.88 91 CYS A C 1
ATOM 711 O O . CYS A 1 91 ? -4.039 8.266 -10.188 1 94.88 91 CYS A O 1
ATOM 713 N N . ILE A 1 92 ? -5.238 7.035 -11.492 1 90.94 92 ILE A N 1
ATOM 714 C CA . ILE A 1 92 ? -4.098 6.328 -12.07 1 90.94 92 ILE A CA 1
ATOM 715 C C . ILE A 1 92 ? -3.297 7.277 -12.953 1 90.94 92 ILE A C 1
ATOM 717 O O . ILE A 1 92 ? -2.07 7.172 -13.039 1 90.94 92 ILE A O 1
ATOM 721 N N . SER A 1 93 ? -3.896 8.242 -13.461 1 92.06 93 SER A N 1
ATOM 722 C CA . SER A 1 93 ? -3.27 9.141 -14.43 1 92.06 93 SER A CA 1
ATOM 723 C C . SER A 1 93 ? -2.518 10.266 -13.734 1 92.06 93 SER A C 1
ATOM 725 O O . SER A 1 93 ? -1.327 10.477 -13.977 1 92.06 93 SER A O 1
ATOM 727 N N . CYS A 1 94 ? -3.062 10.961 -12.859 1 91.19 94 CYS A N 1
ATOM 728 C CA . CYS A 1 94 ? -2.432 12.156 -12.305 1 91.19 94 CYS A CA 1
ATOM 729 C C . CYS A 1 94 ? -1.939 11.891 -10.883 1 91.19 94 CYS A C 1
ATOM 731 O O . CYS A 1 94 ? -1.2 12.703 -10.32 1 91.19 94 CYS A O 1
ATOM 733 N N . GLY A 1 95 ? -2.467 10.773 -10.242 1 89.88 95 GLY A N 1
ATOM 734 C CA . GLY A 1 95 ? -1.972 10.406 -8.93 1 89.88 95 GLY A CA 1
ATOM 735 C C . GLY A 1 95 ? -2.777 11.008 -7.793 1 89.88 95 GLY A C 1
ATOM 736 O O . GLY A 1 95 ? -2.486 10.773 -6.621 1 89.88 95 GLY A O 1
ATOM 737 N N . LYS A 1 96 ? -3.791 11.758 -8.117 1 91.38 96 LYS A N 1
ATOM 738 C CA . LYS A 1 96 ? -4.641 12.367 -7.094 1 91.38 96 LYS A CA 1
ATOM 739 C C . LYS A 1 96 ? -5.297 11.312 -6.215 1 91.38 96 LYS A C 1
ATOM 741 O O . LYS A 1 96 ? -5.742 10.273 -6.715 1 91.38 96 LYS A O 1
ATOM 746 N N . VAL A 1 97 ? -5.379 11.555 -4.914 1 93.5 97 VAL A N 1
ATOM 747 C CA . VAL A 1 97 ? -6.02 10.672 -3.943 1 93.5 97 VAL A CA 1
ATOM 748 C C . VAL A 1 97 ? -7.16 11.414 -3.248 1 93.5 97 VAL A C 1
ATOM 750 O O . VAL A 1 97 ? -6.988 12.547 -2.787 1 93.5 97 VAL A O 1
ATOM 753 N N . GLU A 1 98 ? -8.297 10.82 -3.141 1 93.38 98 GLU A N 1
ATOM 754 C CA . GLU A 1 98 ? -9.453 11.438 -2.498 1 93.38 98 GLU A CA 1
ATOM 755 C C . GLU A 1 98 ? -10.141 10.469 -1.543 1 93.38 98 GLU A C 1
ATOM 757 O O . GLU A 1 98 ? -10.07 9.25 -1.729 1 93.38 98 GLU A O 1
ATOM 762 N N . ASP A 1 99 ? -10.781 11.047 -0.576 1 93.94 99 ASP A N 1
ATOM 763 C CA . ASP A 1 99 ? -11.555 10.242 0.367 1 93.94 99 ASP A CA 1
ATOM 764 C C . ASP A 1 99 ? -12.891 9.812 -0.241 1 93.94 99 ASP A C 1
ATOM 766 O O . ASP A 1 99 ? -13.531 10.594 -0.947 1 93.94 99 ASP A O 1
ATOM 770 N N . LEU A 1 100 ? -13.219 8.594 0.008 1 92.25 100 LEU A N 1
ATOM 771 C CA . LEU A 1 100 ? -14.594 8.164 -0.209 1 92.25 100 LEU A CA 1
ATOM 772 C C . LEU A 1 100 ? -15.391 8.219 1.09 1 92.25 100 LEU A C 1
ATOM 774 O O . LEU A 1 100 ? -14.812 8.25 2.178 1 92.25 100 LEU A O 1
ATOM 778 N N . ASP A 1 101 ? -16.688 8.266 0.928 1 87 101 ASP A N 1
ATOM 779 C CA . ASP A 1 101 ? -17.547 8.367 2.1 1 87 101 ASP A CA 1
ATOM 780 C C . ASP A 1 101 ? -17.234 7.277 3.117 1 87 101 ASP A C 1
ATOM 782 O O . ASP A 1 101 ? -17.141 6.098 2.766 1 87 101 ASP A O 1
ATOM 786 N N . GLU A 1 102 ? -17.047 7.656 4.352 1 79.12 102 GLU A N 1
ATOM 787 C CA . GLU A 1 102 ? -16.656 6.754 5.434 1 79.12 102 GLU A CA 1
ATOM 788 C C . GLU A 1 102 ? -17.734 5.707 5.691 1 79.12 102 GLU A C 1
ATOM 790 O O . GLU A 1 102 ? -17.469 4.645 6.25 1 79.12 102 GLU A O 1
ATOM 795 N N . SER A 1 103 ? -18.922 6.121 5.363 1 81.81 103 SER A N 1
ATOM 796 C CA . SER A 1 103 ? -20.047 5.203 5.578 1 81.81 103 SER A CA 1
ATOM 797 C C . SER A 1 103 ? -19.984 4.031 4.602 1 81.81 103 SER A C 1
ATOM 799 O O . SER A 1 103 ? -20.594 2.988 4.84 1 81.81 103 SER A O 1
ATOM 801 N N . LEU A 1 104 ? -19.141 4.34 3.621 1 80.19 104 LEU A N 1
ATOM 802 C CA . LEU A 1 104 ? -18.984 3.258 2.658 1 80.19 104 LEU A CA 1
ATOM 803 C C . LEU A 1 104 ? -18.109 2.143 3.236 1 80.19 104 LEU A C 1
ATOM 805 O O . LEU A 1 104 ? -17.062 2.406 3.812 1 80.19 104 LEU A O 1
ATOM 809 N N . LEU A 1 105 ? -18.625 0.998 3.268 1 80.81 105 LEU A N 1
ATOM 810 C CA . LEU A 1 105 ? -17.906 -0.206 3.658 1 80.81 105 LEU A CA 1
ATOM 811 C C . LEU A 1 105 ? -17.578 -0.185 5.148 1 80.81 105 LEU A C 1
ATOM 813 O O . LEU A 1 105 ? -16.609 -0.805 5.586 1 80.81 105 LEU A O 1
ATOM 817 N N . LYS A 1 106 ? -18.281 0.609 5.906 1 82.31 106 LYS A N 1
ATOM 818 C CA . LYS A 1 106 ? -18.094 0.733 7.348 1 82.31 106 LYS A CA 1
ATOM 819 C C . LYS A 1 106 ? -18.156 -0.63 8.031 1 82.31 106 LYS A C 1
ATOM 821 O O . LYS A 1 106 ? -17.422 -0.895 8.977 1 82.31 106 LYS A O 1
ATOM 826 N N . ASP A 1 107 ? -18.906 -1.479 7.438 1 86.31 107 ASP A N 1
ATOM 827 C CA . ASP A 1 107 ? -19.125 -2.766 8.094 1 86.31 107 ASP A CA 1
ATOM 828 C C . ASP A 1 107 ? -18.328 -3.869 7.414 1 86.31 107 ASP A C 1
ATOM 830 O O . ASP A 1 107 ? -18.547 -5.055 7.676 1 86.31 107 ASP A O 1
ATOM 834 N N . VAL A 1 108 ? -17.484 -3.459 6.613 1 87.75 108 VAL A N 1
ATOM 835 C CA . VAL A 1 108 ? -16.797 -4.453 5.805 1 87.75 108 VAL A CA 1
ATOM 836 C C . VAL A 1 108 ? -15.883 -5.305 6.691 1 87.75 108 VAL A C 1
ATOM 838 O O . VAL A 1 108 ? -15.75 -6.512 6.477 1 87.75 108 VAL A O 1
ATOM 841 N N . LEU A 1 109 ? -15.328 -4.703 7.688 1 88.75 109 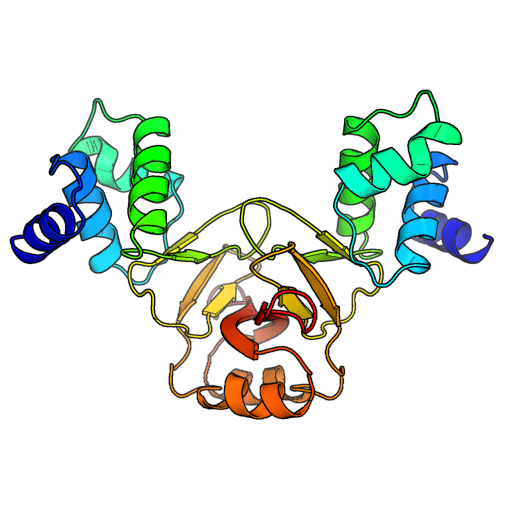LEU A N 1
ATOM 842 C CA . LEU A 1 109 ? -14.461 -5.434 8.609 1 88.75 109 LEU A CA 1
ATOM 843 C C . LEU A 1 109 ? -15.242 -6.539 9.32 1 88.75 109 LEU A C 1
ATOM 845 O O . LEU A 1 109 ? -14.766 -7.676 9.414 1 88.75 109 LEU A O 1
ATOM 849 N N . ASP A 1 110 ? -16.391 -6.156 9.766 1 90.25 110 ASP A N 1
ATOM 850 C CA . ASP A 1 110 ? -17.234 -7.129 10.445 1 90.25 110 ASP A CA 1
ATOM 851 C C . ASP A 1 110 ? -17.672 -8.242 9.492 1 90.25 110 ASP A C 1
ATOM 853 O O . ASP A 1 110 ? -17.703 -9.414 9.875 1 90.25 110 ASP A O 1
ATOM 857 N N . GLU A 1 111 ? -18 -7.906 8.359 1 88.25 111 GLU A N 1
ATOM 858 C CA . GLU A 1 111 ? -18.438 -8.875 7.355 1 88.25 111 GLU A CA 1
ATOM 859 C C . GLU A 1 111 ? -17.312 -9.859 7.023 1 88.25 111 GLU A C 1
ATOM 861 O O . GLU A 1 111 ? -17.531 -11.07 7.012 1 88.25 111 GLU A O 1
ATOM 866 N N . VAL A 1 112 ? -16.156 -9.352 6.836 1 91.81 112 VAL A N 1
ATOM 867 C CA . VAL A 1 112 ? -15.023 -10.164 6.414 1 91.81 112 VAL A CA 1
ATOM 868 C C . VAL A 1 112 ? -14.57 -11.055 7.57 1 91.81 112 VAL A C 1
ATOM 870 O O . VAL A 1 112 ? -14.102 -12.172 7.352 1 91.81 112 VAL A O 1
ATOM 873 N N . SER A 1 113 ? -14.711 -10.523 8.789 1 93.06 113 SER A N 1
ATOM 874 C CA . SER A 1 113 ? -14.266 -11.258 9.969 1 93.06 113 SER A CA 1
ATOM 875 C C . SER A 1 113 ? -14.938 -12.633 10.039 1 93.06 113 SER A C 1
ATOM 877 O O . SER A 1 113 ? -14.383 -13.57 10.617 1 93.06 113 SER A O 1
ATOM 879 N N . GLN A 1 114 ? -16.062 -12.781 9.391 1 92.38 114 GLN A N 1
ATOM 880 C CA . GLN A 1 114 ? -16.812 -14.031 9.414 1 92.38 114 GLN A CA 1
ATOM 881 C C . GLN A 1 114 ? -16.172 -15.07 8.492 1 92.38 114 GLN A C 1
ATOM 883 O O . GLN A 1 114 ? -16.5 -16.266 8.578 1 92.38 114 GLN A O 1
ATOM 888 N N . TYR A 1 115 ? -15.289 -14.68 7.73 1 92.12 115 TYR A N 1
ATOM 889 C CA . TYR A 1 115 ? -14.75 -15.57 6.711 1 92.12 115 TYR A CA 1
ATOM 890 C C . TYR A 1 115 ? -13.266 -15.805 6.926 1 92.12 115 TYR A C 1
ATOM 892 O O . TYR A 1 115 ? -12.57 -16.281 6.023 1 92.12 115 TYR A O 1
ATOM 900 N N . THR A 1 116 ? -12.781 -15.43 8.039 1 93.56 116 THR A N 1
ATOM 901 C CA . THR A 1 116 ? -11.375 -15.641 8.359 1 93.56 116 THR A CA 1
ATOM 902 C C . THR A 1 116 ? -11.195 -15.93 9.844 1 93.56 116 THR A C 1
ATOM 904 O O . THR A 1 116 ? -12.031 -15.555 10.664 1 93.56 116 THR A O 1
ATOM 907 N N . ASP A 1 117 ? -10.125 -16.578 10.148 1 95.38 117 ASP A N 1
ATOM 908 C CA . ASP A 1 117 ? -9.82 -16.875 11.547 1 95.38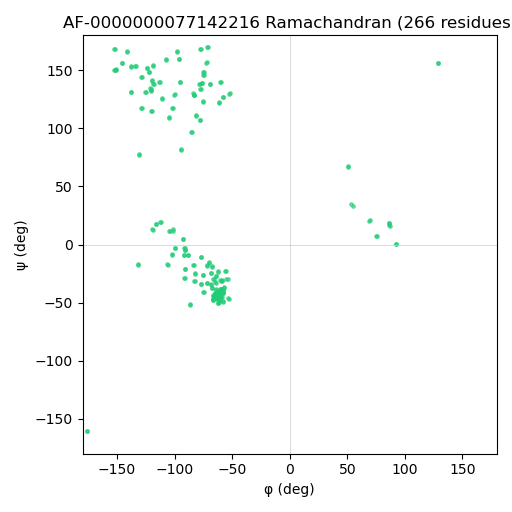 117 ASP A CA 1
ATOM 909 C C . ASP A 1 117 ? -8.938 -15.797 12.172 1 95.38 117 ASP A C 1
ATOM 911 O O . ASP A 1 117 ? -8.539 -15.914 13.328 1 95.38 117 ASP A O 1
ATOM 915 N N . TYR A 1 118 ? -8.695 -14.812 11.438 1 96.25 118 TYR A N 1
ATOM 916 C CA . TYR A 1 118 ? -7.926 -13.688 11.961 1 96.25 118 TYR A CA 1
ATOM 917 C C . TYR A 1 118 ? -8.773 -12.844 12.906 1 96.25 118 TYR A C 1
ATOM 919 O O . TYR A 1 118 ? -9.977 -12.688 12.695 1 96.25 118 TYR A O 1
ATOM 927 N N . LYS A 1 119 ? -8.148 -12.289 13.914 1 96.94 119 LYS A N 1
ATOM 928 C CA . LYS A 1 119 ? -8.75 -11.188 14.656 1 96.94 119 LYS A CA 1
ATOM 929 C C . LYS A 1 119 ? -8.469 -9.844 13.984 1 96.94 119 LYS A C 1
ATOM 931 O O . LYS A 1 119 ? -7.422 -9.234 14.219 1 96.94 119 LYS A O 1
ATOM 936 N N . LEU A 1 120 ? -9.383 -9.406 13.227 1 95.19 120 LEU A N 1
ATOM 937 C CA . LEU A 1 120 ? -9.18 -8.211 12.406 1 95.19 120 LEU A CA 1
ATOM 938 C C . LEU A 1 120 ? -9.258 -6.949 13.25 1 95.19 120 LEU A C 1
ATOM 940 O O . LEU A 1 120 ? -10.109 -6.848 14.141 1 95.19 120 LEU A O 1
ATOM 944 N N . VAL A 1 121 ? -8.359 -5.98 12.977 1 93.19 121 VAL A N 1
ATOM 945 C CA . VAL A 1 121 ? -8.352 -4.773 13.797 1 93.19 121 VAL A CA 1
ATOM 946 C C . VAL A 1 121 ? -8.32 -3.539 12.898 1 93.19 121 VAL A C 1
ATOM 948 O O . VAL A 1 121 ? -8.586 -2.424 13.359 1 93.19 121 VAL A O 1
ATOM 951 N N . ASP A 1 122 ? -7.953 -3.695 11.656 1 92.31 122 ASP A N 1
ATOM 952 C CA . ASP A 1 122 ? -7.828 -2.553 10.758 1 92.31 122 ASP A CA 1
ATOM 953 C C . ASP A 1 122 ? -8.07 -2.965 9.305 1 92.31 122 ASP A C 1
ATOM 955 O O . ASP A 1 122 ? -8.156 -4.156 9 1 92.31 122 ASP A O 1
ATOM 959 N N . GLN A 1 123 ? -8.227 -1.973 8.422 1 91.56 123 GLN A N 1
ATOM 960 C CA . GLN A 1 123 ? -8.391 -2.213 6.992 1 91.56 123 GLN A CA 1
ATOM 961 C C . GLN A 1 123 ? -7.848 -1.043 6.176 1 91.56 123 GLN A C 1
ATOM 963 O O . GLN A 1 123 ? -7.836 0.096 6.645 1 91.56 123 GLN A O 1
ATOM 968 N N . LYS A 1 124 ? -7.391 -1.312 5.016 1 91.81 124 LYS A N 1
ATOM 969 C CA . LYS A 1 124 ? -7.02 -0.333 3.998 1 91.81 124 LYS A CA 1
ATOM 970 C C . LYS A 1 124 ? -7.688 -0.647 2.664 1 91.81 124 LYS A C 1
ATOM 972 O O . LYS A 1 124 ? -7.473 -1.718 2.092 1 91.81 124 LYS A O 1
ATOM 977 N N . LEU A 1 125 ? -8.5 0.251 2.244 1 92.06 125 LEU A N 1
ATOM 978 C CA . LEU A 1 125 ? -9.297 0.063 1.037 1 92.06 125 LEU A CA 1
ATOM 979 C C . LEU A 1 125 ? -8.977 1.135 0.001 1 92.06 125 LEU A C 1
ATOM 981 O O . LEU A 1 125 ? -9.258 2.316 0.218 1 92.06 125 LEU A O 1
ATOM 985 N N . TYR A 1 126 ? -8.43 0.641 -1.078 1 92.62 126 TYR A N 1
ATOM 986 C CA . TYR A 1 126 ? -8.055 1.561 -2.146 1 92.62 126 TYR A CA 1
ATOM 987 C C . TYR A 1 126 ? -8.766 1.208 -3.445 1 92.62 126 TYR A C 1
ATOM 989 O O . TYR A 1 126 ? -8.797 0.042 -3.846 1 92.62 126 TYR A O 1
ATOM 997 N N . PHE A 1 127 ? -9.242 2.182 -4.016 1 93.12 127 PHE A N 1
ATOM 998 C CA . PHE A 1 127 ? -9.852 2.059 -5.332 1 93.12 127 PHE A CA 1
ATOM 999 C C . PHE A 1 127 ? -9.109 2.904 -6.355 1 93.12 127 PHE A C 1
ATOM 1001 O O . PHE A 1 127 ? -8.711 4.035 -6.062 1 93.12 127 PHE A O 1
ATOM 1008 N N . TYR A 1 128 ? -8.961 2.293 -7.488 1 94.06 128 TYR A N 1
ATOM 1009 C CA . TYR A 1 128 ? -8.172 2.959 -8.523 1 94.06 128 TYR A CA 1
ATOM 1010 C C . TYR A 1 128 ? -9.008 3.203 -9.773 1 94.06 128 TYR A C 1
ATOM 1012 O O . TYR A 1 128 ? -9.797 2.344 -10.18 1 94.06 128 TYR A O 1
ATOM 1020 N N . GLY A 1 129 ? -8.766 4.367 -10.336 1 95.25 129 GLY A N 1
ATOM 1021 C CA . GLY A 1 129 ? -9.461 4.734 -11.562 1 95.25 129 GLY A CA 1
ATOM 1022 C C . GLY A 1 129 ? -9 6.059 -12.141 1 95.25 129 GLY A C 1
ATOM 1023 O O . GLY A 1 129 ? -7.859 6.473 -11.914 1 95.25 129 GLY A O 1
ATOM 1024 N N . TYR A 1 130 ? -9.867 6.613 -13 1 97 130 TYR A N 1
ATOM 1025 C CA . TYR A 1 130 ? -9.57 7.895 -13.633 1 97 130 TYR A CA 1
ATOM 1026 C C . TYR A 1 130 ? -10.492 8.984 -13.117 1 97 130 TYR A C 1
ATOM 1028 O O . TYR A 1 130 ? -11.719 8.828 -13.117 1 97 130 TYR A O 1
ATOM 1036 N N . CYS A 1 131 ? -9.891 10 -12.656 1 96.25 131 CYS A N 1
ATOM 1037 C CA . CYS A 1 131 ? -10.711 11.102 -12.156 1 96.25 131 CYS A CA 1
ATOM 1038 C C . CYS A 1 131 ? -11.398 11.836 -13.297 1 96.25 131 CYS A C 1
ATOM 1040 O O . CYS A 1 131 ? -11.055 11.648 -14.461 1 96.25 131 CYS A O 1
ATOM 1042 N N . PRO A 1 132 ? -12.352 12.742 -12.969 1 94.94 132 PRO A N 1
ATOM 1043 C CA . PRO A 1 132 ? -13.141 13.422 -14.008 1 94.94 132 PRO A CA 1
ATOM 1044 C C . PRO A 1 132 ? -12.281 14.219 -14.977 1 94.94 132 PRO A C 1
ATOM 1046 O O . PRO A 1 132 ? -12.617 14.336 -16.156 1 94.94 132 PRO A O 1
ATOM 1049 N N . ILE A 1 133 ? -11.219 14.734 -14.547 1 94.69 133 ILE A N 1
ATOM 1050 C CA . ILE A 1 133 ? -10.359 15.57 -15.367 1 94.69 133 ILE A CA 1
ATOM 1051 C C . ILE A 1 133 ? -9.531 14.695 -16.312 1 94.69 133 ILE A C 1
ATOM 1053 O O . ILE A 1 133 ? -9.25 15.094 -17.438 1 94.69 133 ILE A O 1
ATOM 1057 N N . CYS A 1 134 ? -9.141 13.539 -15.906 1 94.62 134 CYS A N 1
ATOM 1058 C CA . CYS A 1 134 ? -8.25 12.664 -16.656 1 94.62 134 CYS A CA 1
ATOM 1059 C C . CYS A 1 134 ? -9.039 11.711 -17.547 1 94.62 134 CYS A C 1
ATOM 1061 O O . CYS A 1 134 ? -8.492 11.141 -18.484 1 94.62 134 CYS A O 1
ATOM 1063 N N . ARG A 1 135 ? -10.148 11.422 -17.125 1 87.75 135 ARG A N 1
ATOM 1064 C CA . ARG A 1 135 ? -10.914 10.445 -17.891 1 87.75 135 ARG A CA 1
ATOM 1065 C C . ARG A 1 135 ? -11.195 10.945 -19.312 1 87.75 135 ARG A C 1
ATOM 1067 O O . ARG A 1 135 ? -11.297 12.156 -19.531 1 87.75 135 ARG A O 1
ATOM 1074 N N . MET B 1 1 ? 6.285 -25.656 -16.5 1 51.41 1 MET B N 1
ATOM 1075 C CA . MET B 1 1 ? 7.469 -24.938 -16.953 1 51.41 1 MET B CA 1
ATOM 1076 C C . MET B 1 1 ? 7.199 -24.25 -18.297 1 51.41 1 MET B C 1
ATOM 1078 O O . MET B 1 1 ? 7.57 -23.094 -18.484 1 51.41 1 MET B O 1
ATOM 1082 N N . GLU B 1 2 ? 6.445 -24.938 -19.156 1 63.84 2 GLU B N 1
ATOM 1083 C CA . GLU B 1 2 ? 6.145 -24.484 -20.516 1 63.84 2 GLU B CA 1
ATOM 1084 C C . GLU B 1 2 ? 5.238 -23.266 -20.516 1 63.84 2 GLU B C 1
ATOM 1086 O O . GLU B 1 2 ? 5.418 -22.344 -21.312 1 63.84 2 GLU B O 1
ATOM 1091 N N . GLU B 1 3 ? 4.523 -23.172 -19.453 1 81.19 3 GLU B N 1
ATOM 1092 C CA . GLU B 1 3 ? 3.498 -22.125 -19.453 1 81.19 3 GLU B CA 1
ATOM 1093 C C . GLU B 1 3 ? 4.094 -20.766 -19.094 1 81.19 3 GLU B C 1
ATOM 1095 O O . GLU B 1 3 ? 3.799 -19.766 -19.75 1 81.19 3 GLU B O 1
ATOM 1100 N N . ALA B 1 4 ? 5.125 -20.828 -18.266 1 84.94 4 ALA B N 1
ATOM 1101 C CA . ALA B 1 4 ? 5.75 -19.562 -17.875 1 84.94 4 ALA B CA 1
ATOM 1102 C C . ALA B 1 4 ? 6.602 -19.016 -19.016 1 84.94 4 ALA B C 1
ATOM 1104 O O . ALA B 1 4 ? 6.578 -17.812 -19.281 1 84.94 4 ALA B O 1
ATOM 1105 N N . ALA B 1 5 ? 7.258 -19.844 -19.625 1 88.06 5 ALA B N 1
ATOM 1106 C CA . ALA B 1 5 ? 8.102 -19.438 -20.75 1 88.06 5 ALA B CA 1
ATOM 1107 C C . ALA B 1 5 ? 7.262 -18.844 -21.875 1 88.06 5 ALA B C 1
ATOM 1109 O O . ALA B 1 5 ? 7.629 -17.812 -22.453 1 88.06 5 ALA B O 1
ATOM 1110 N N . ALA B 1 6 ? 6.254 -19.5 -22.172 1 89.06 6 ALA B N 1
ATOM 1111 C CA . ALA B 1 6 ? 5.352 -19.031 -23.219 1 89.06 6 ALA B CA 1
ATOM 1112 C C . ALA B 1 6 ? 4.773 -17.672 -22.875 1 89.06 6 ALA B C 1
ATOM 1114 O O . ALA B 1 6 ? 4.648 -16.797 -23.75 1 89.06 6 ALA B O 1
ATOM 1115 N N . LEU B 1 7 ? 4.492 -17.5 -21.656 1 86.25 7 LEU B N 1
ATOM 1116 C CA . LEU B 1 7 ? 3.932 -16.234 -21.188 1 86.25 7 LEU B CA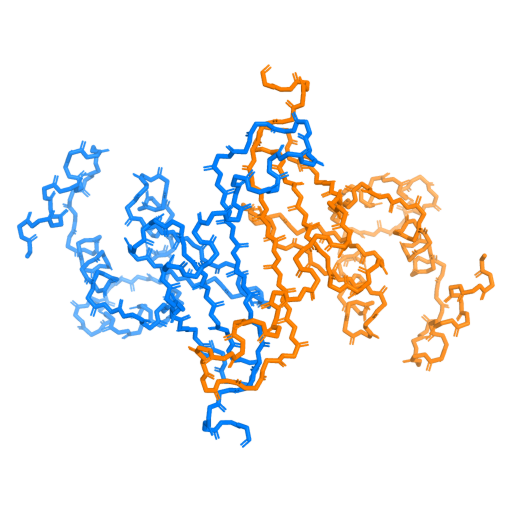 1
ATOM 1117 C C . LEU B 1 7 ? 4.949 -15.117 -21.328 1 86.25 7 LEU B C 1
ATOM 1119 O O . LEU B 1 7 ? 4.617 -14.023 -21.781 1 86.25 7 LEU B O 1
ATOM 1123 N N . LEU B 1 8 ? 6.176 -15.375 -20.938 1 89.44 8 LEU B N 1
ATOM 1124 C CA . LEU B 1 8 ? 7.238 -14.375 -21.047 1 89.44 8 LEU B CA 1
ATOM 1125 C C . LEU B 1 8 ? 7.465 -13.984 -22.5 1 89.44 8 LEU B C 1
ATOM 1127 O O . LEU B 1 8 ? 7.555 -12.797 -22.828 1 89.44 8 LEU B O 1
ATOM 1131 N N . LYS B 1 9 ? 7.453 -14.93 -23.312 1 89.06 9 LYS B N 1
ATOM 1132 C CA . LYS B 1 9 ? 7.652 -14.695 -24.734 1 89.06 9 LYS B CA 1
ATOM 1133 C C . LYS B 1 9 ? 6.5 -13.883 -25.328 1 89.06 9 LYS B C 1
ATOM 1135 O O . LYS B 1 9 ? 6.719 -12.953 -26.094 1 89.06 9 LYS B O 1
ATOM 1140 N N . GLN B 1 10 ? 5.391 -14.266 -24.969 1 87.94 10 GLN B N 1
ATOM 1141 C CA . GLN B 1 10 ? 4.191 -13.586 -25.438 1 87.94 10 GLN B CA 1
ATOM 1142 C C . GLN B 1 10 ? 4.211 -12.109 -25.047 1 87.94 10 GLN B C 1
ATOM 1144 O O . GLN B 1 10 ? 3.742 -11.258 -25.812 1 87.94 10 GLN B O 1
ATOM 1149 N N . LYS B 1 11 ? 4.828 -11.844 -23.938 1 87.44 11 LYS B N 1
ATOM 1150 C CA . LYS B 1 11 ? 4.855 -10.477 -23.438 1 87.44 11 LYS B CA 1
ATOM 1151 C C . LYS B 1 11 ? 6.086 -9.734 -23.953 1 87.44 11 LYS B C 1
ATOM 1153 O O . LYS B 1 11 ? 6.301 -8.57 -23.609 1 87.44 11 LYS B O 1
ATOM 1158 N N . GLY B 1 12 ? 6.973 -10.438 -24.719 1 87.06 12 GLY B N 1
ATOM 1159 C CA . GLY B 1 12 ? 8.125 -9.805 -25.344 1 87.06 12 GLY B CA 1
ATOM 1160 C C . GLY B 1 12 ? 9.336 -9.734 -24.422 1 87.06 12 GLY B C 1
ATOM 1161 O O . GLY B 1 12 ? 10.242 -8.93 -24.656 1 87.06 12 GLY B O 1
ATOM 1162 N N . LEU B 1 13 ? 9.266 -10.555 -23.375 1 85.81 13 LEU B N 1
ATOM 1163 C CA . LEU B 1 13 ? 10.383 -10.57 -22.453 1 85.81 13 LEU B CA 1
ATOM 1164 C C . LEU B 1 13 ? 11.359 -11.688 -22.781 1 85.81 13 LEU B C 1
ATOM 1166 O O . LEU B 1 13 ? 10.945 -12.773 -23.203 1 85.81 13 LEU B O 1
ATOM 1170 N N . LYS B 1 14 ? 12.672 -11.344 -22.656 1 88.38 14 LYS B N 1
ATOM 1171 C CA . LYS B 1 14 ? 13.672 -12.398 -22.75 1 88.38 14 LYS B CA 1
ATOM 1172 C C . LYS B 1 14 ? 13.438 -13.484 -21.703 1 88.38 14 LYS B C 1
ATOM 1174 O O . LYS B 1 14 ? 13.234 -13.18 -20.531 1 88.38 14 LYS B O 1
ATOM 1179 N N . VAL B 1 15 ? 13.391 -14.664 -22.266 1 91.12 15 VAL B N 1
ATOM 1180 C CA . VAL B 1 15 ? 13.242 -15.797 -21.359 1 91.12 15 VAL B CA 1
ATOM 1181 C C . VAL B 1 15 ? 14.594 -16.172 -20.766 1 91.12 15 VAL B C 1
ATOM 1183 O O . VAL B 1 15 ? 15.484 -16.656 -21.484 1 91.12 15 VAL B O 1
ATOM 1186 N N . THR B 1 16 ? 14.82 -15.945 -19.453 1 92.44 16 THR B N 1
ATOM 1187 C CA . THR B 1 16 ? 16.016 -16.391 -18.734 1 92.44 16 THR B CA 1
ATOM 1188 C C . THR B 1 16 ? 15.648 -17.359 -17.609 1 92.44 16 THR B C 1
ATOM 1190 O O . THR B 1 16 ? 14.523 -17.344 -17.109 1 92.44 16 THR B O 1
ATOM 1193 N N . PRO B 1 17 ? 16.578 -18.172 -17.281 1 93.88 17 PRO B N 1
ATOM 1194 C CA . PRO B 1 17 ? 16.312 -19.125 -16.203 1 93.88 17 PRO B CA 1
ATOM 1195 C C . PRO B 1 17 ? 15.898 -18.438 -14.898 1 93.88 17 PRO B C 1
ATOM 1197 O O . PRO B 1 17 ? 15.023 -18.938 -14.188 1 93.88 17 PRO B O 1
ATOM 1200 N N . GLN B 1 18 ? 16.453 -17.344 -14.602 1 93.44 18 GLN B N 1
ATOM 1201 C CA . GLN B 1 18 ? 16.156 -16.609 -13.383 1 93.44 18 GLN B CA 1
ATOM 1202 C C . GLN B 1 18 ? 14.727 -16.078 -13.406 1 93.44 18 GLN B C 1
ATOM 1204 O O . GLN B 1 18 ? 13.984 -16.234 -12.438 1 93.44 18 GLN B O 1
ATOM 1209 N N . ARG B 1 19 ? 14.43 -15.508 -14.508 1 93.69 19 ARG B N 1
ATOM 1210 C CA . ARG B 1 19 ? 13.086 -14.961 -14.641 1 93.69 19 ARG B CA 1
ATOM 1211 C C . ARG B 1 19 ? 12.039 -16.062 -14.562 1 93.69 19 ARG B C 1
ATOM 1213 O O . ARG B 1 19 ? 11 -15.906 -13.914 1 93.69 19 ARG B O 1
ATOM 1220 N N . LEU B 1 20 ? 12.289 -17.109 -15.188 1 94.81 20 LEU B N 1
ATOM 1221 C CA . LEU B 1 20 ? 11.383 -18.25 -15.156 1 94.81 20 LEU B CA 1
ATOM 1222 C C . LEU B 1 20 ? 11.234 -18.797 -13.734 1 94.81 20 LEU B C 1
ATOM 1224 O O . LEU B 1 20 ? 10.125 -19.094 -13.297 1 94.81 20 LEU B O 1
ATOM 1228 N N . ALA B 1 21 ? 12.344 -18.906 -13.086 1 96.19 21 ALA B N 1
ATOM 1229 C CA . ALA B 1 21 ? 12.344 -19.438 -11.727 1 96.19 21 ALA B CA 1
ATOM 1230 C C . ALA B 1 21 ? 11.516 -18.547 -10.797 1 96.19 21 ALA B C 1
ATOM 1232 O O . ALA B 1 21 ? 10.734 -19.047 -9.992 1 96.19 21 ALA B O 1
ATOM 1233 N N . ILE B 1 22 ? 11.664 -17.312 -10.945 1 97.12 22 ILE B N 1
ATOM 1234 C CA . ILE B 1 22 ? 10.945 -16.359 -10.109 1 97.12 22 ILE B CA 1
ATOM 1235 C C . ILE B 1 22 ? 9.445 -16.438 -10.398 1 97.12 22 ILE B C 1
ATOM 1237 O O . ILE B 1 22 ? 8.633 -16.531 -9.477 1 97.12 22 ILE B O 1
ATOM 1241 N N . LEU B 1 23 ? 9.156 -16.422 -11.625 1 96.44 23 LEU B N 1
ATOM 1242 C CA . LEU B 1 23 ? 7.75 -16.5 -12.016 1 96.44 23 LEU B CA 1
ATOM 1243 C C . LEU B 1 23 ? 7.133 -17.812 -11.562 1 96.44 23 LEU B C 1
ATOM 1245 O O . LEU B 1 23 ? 6.02 -17.844 -11.023 1 96.44 23 LEU B O 1
ATOM 1249 N N . ASN B 1 24 ? 7.832 -18.859 -11.75 1 96.25 24 ASN B N 1
ATOM 1250 C CA . ASN B 1 24 ? 7.344 -20.172 -11.328 1 96.25 24 ASN B CA 1
ATOM 1251 C C . ASN B 1 24 ? 7.145 -20.234 -9.82 1 96.25 24 ASN B C 1
ATOM 1253 O O . ASN B 1 24 ? 6.148 -20.797 -9.344 1 96.25 24 ASN B O 1
ATOM 1257 N N . LEU B 1 25 ? 8.117 -19.781 -9.125 1 96.81 25 LEU B N 1
ATOM 1258 C CA . LEU B 1 25 ? 7.988 -19.766 -7.672 1 96.81 25 LEU B CA 1
ATOM 1259 C C . LEU B 1 25 ? 6.707 -19.047 -7.25 1 96.81 25 LEU B C 1
ATOM 1261 O O . LEU B 1 25 ? 5.941 -19.578 -6.441 1 96.81 25 LEU B O 1
ATOM 1265 N N . LEU B 1 26 ? 6.473 -17.891 -7.859 1 96.94 26 LEU B N 1
ATOM 1266 C CA . LEU B 1 26 ? 5.312 -17.078 -7.496 1 96.94 26 LEU B CA 1
ATOM 1267 C C . LEU B 1 26 ? 4.016 -17.781 -7.906 1 96.94 26 LEU B C 1
ATOM 1269 O O . LEU B 1 26 ? 3.014 -17.703 -7.191 1 96.94 26 LEU B O 1
ATOM 1273 N N . ARG B 1 27 ? 3.996 -18.406 -8.938 1 95.25 27 ARG B N 1
ATOM 1274 C CA . ARG B 1 27 ? 2.799 -19.078 -9.438 1 95.25 27 ARG B CA 1
ATOM 1275 C C . ARG B 1 27 ? 2.465 -20.297 -8.602 1 95.25 27 ARG B C 1
ATOM 1277 O O . ARG B 1 27 ? 1.326 -20.766 -8.602 1 95.25 27 ARG B O 1
ATOM 1284 N N . ASN B 1 28 ? 3.453 -20.719 -7.879 1 95.19 28 ASN B N 1
ATOM 1285 C CA . ASN B 1 28 ? 3.256 -21.969 -7.145 1 95.19 28 ASN B CA 1
ATOM 1286 C C . ASN B 1 28 ? 3.227 -21.734 -5.637 1 95.19 28 ASN B C 1
ATOM 1288 O O . ASN B 1 28 ? 3.496 -22.641 -4.855 1 95.19 28 ASN B O 1
ATOM 1292 N N . THR B 1 29 ? 3.004 -20.578 -5.27 1 94.19 29 THR B N 1
ATOM 1293 C CA . THR B 1 29 ? 2.883 -20.297 -3.842 1 94.19 29 THR B CA 1
ATOM 1294 C C . THR B 1 29 ? 1.726 -19.344 -3.574 1 94.19 29 THR B C 1
ATOM 1296 O O . THR B 1 29 ? 1.37 -18.531 -4.438 1 94.19 29 THR B O 1
ATOM 1299 N N . LYS B 1 30 ? 1.172 -19.422 -2.4 1 91.5 30 LYS B N 1
ATOM 1300 C CA . LYS B 1 30 ? 0.161 -18.484 -1.933 1 91.5 30 LYS B CA 1
ATOM 1301 C C . LYS B 1 30 ? 0.664 -17.688 -0.728 1 91.5 30 LYS B C 1
ATOM 1303 O O . LYS B 1 30 ? -0.122 -17.047 -0.031 1 91.5 30 LYS B O 1
ATOM 1308 N N . GLU B 1 31 ? 1.99 -17.703 -0.547 1 92.38 31 GLU B N 1
ATOM 1309 C CA . GLU B 1 31 ? 2.57 -17.094 0.645 1 92.38 31 GLU B CA 1
ATOM 1310 C C . GLU B 1 31 ? 2.865 -15.617 0.419 1 92.38 31 GLU B C 1
ATOM 1312 O O . GLU B 1 31 ? 3.201 -14.891 1.359 1 92.38 31 GLU B O 1
ATOM 1317 N N . HIS B 1 32 ? 2.748 -15.203 -0.765 1 95.75 32 HIS B N 1
ATOM 1318 C CA . HIS B 1 32 ? 3.027 -13.812 -1.115 1 95.75 32 HIS B CA 1
ATOM 1319 C C . HIS B 1 32 ? 4.383 -13.375 -0.575 1 95.75 32 HIS B C 1
ATOM 1321 O O . HIS B 1 32 ? 4.457 -12.461 0.254 1 95.75 32 HIS B O 1
ATOM 1327 N N . PRO B 1 33 ? 5.41 -13.945 -1.119 1 94.88 33 PRO B N 1
ATOM 1328 C CA . PRO B 1 33 ? 6.742 -13.711 -0.556 1 94.88 33 PRO B CA 1
ATOM 1329 C C . PRO B 1 33 ? 7.27 -12.312 -0.859 1 94.88 33 PRO B C 1
ATOM 1331 O O . PRO B 1 33 ? 6.82 -11.672 -1.812 1 94.88 33 PRO B O 1
ATOM 1334 N N . THR B 1 34 ? 8.195 -11.836 -0.02 1 94.25 34 THR B N 1
ATOM 1335 C CA . THR B 1 34 ? 8.984 -10.641 -0.307 1 94.25 34 THR B CA 1
ATOM 1336 C C . THR B 1 34 ? 10.094 -10.945 -1.306 1 94.25 34 THR B C 1
ATOM 1338 O O . THR B 1 34 ? 10.375 -12.117 -1.586 1 94.25 34 THR B O 1
ATOM 1341 N N . ALA B 1 35 ? 10.688 -9.883 -1.803 1 95.38 35 ALA B N 1
ATOM 1342 C CA . ALA B 1 35 ? 11.844 -10.062 -2.68 1 95.38 35 ALA B CA 1
ATOM 1343 C C . ALA B 1 35 ? 12.961 -10.812 -1.963 1 95.38 35 ALA B C 1
ATOM 1345 O O . ALA B 1 35 ? 13.602 -11.688 -2.549 1 95.38 35 ALA B O 1
ATOM 1346 N N . GLU B 1 36 ? 13.125 -10.516 -0.734 1 95.38 36 GLU B N 1
ATOM 1347 C CA . GLU B 1 36 ? 14.156 -11.172 0.056 1 95.38 36 GLU B CA 1
ATOM 1348 C C . GLU B 1 36 ? 13.875 -12.664 0.206 1 95.38 36 GLU B C 1
ATOM 1350 O O . GLU B 1 36 ? 14.781 -13.492 0.084 1 95.38 36 GLU B O 1
ATOM 1355 N N . THR B 1 37 ? 12.656 -12.969 0.435 1 95.44 37 THR B N 1
ATOM 1356 C CA . THR B 1 37 ? 12.266 -14.367 0.57 1 95.44 37 THR B CA 1
ATOM 1357 C C . THR B 1 37 ? 12.477 -15.117 -0.742 1 95.44 37 THR B C 1
ATOM 1359 O O . THR B 1 37 ? 12.969 -16.25 -0.745 1 95.44 37 THR B O 1
ATOM 1362 N N . ILE B 1 38 ? 12.094 -14.492 -1.812 1 97.25 38 ILE B N 1
ATOM 1363 C CA . ILE B 1 38 ? 12.289 -15.086 -3.129 1 97.25 38 ILE B CA 1
ATOM 1364 C C . ILE B 1 38 ? 13.773 -15.352 -3.365 1 97.25 38 ILE B C 1
ATOM 1366 O O . ILE B 1 38 ? 14.164 -16.438 -3.785 1 97.25 38 ILE B O 1
ATOM 1370 N N . TYR B 1 39 ? 14.578 -14.375 -3.029 1 98.12 39 TYR B N 1
ATOM 1371 C CA . TYR B 1 39 ? 16.016 -14.492 -3.184 1 98.12 39 TYR B CA 1
ATOM 1372 C C . TYR B 1 39 ? 16.562 -15.68 -2.398 1 98.12 39 TYR B C 1
ATOM 1374 O O . TYR B 1 39 ? 17.297 -16.516 -2.943 1 98.12 39 TYR B O 1
ATOM 1382 N N . LYS B 1 40 ? 16.188 -15.781 -1.224 1 97.44 40 LYS B N 1
ATOM 1383 C CA . LYS B 1 40 ? 16.672 -16.844 -0.344 1 97.44 40 LYS B CA 1
ATOM 1384 C C . LYS B 1 40 ? 16.234 -18.219 -0.858 1 97.44 40 LYS B C 1
ATOM 1386 O O . LYS B 1 40 ? 17.031 -19.156 -0.852 1 97.44 40 LYS B O 1
ATOM 1391 N N . LYS B 1 41 ? 15 -18.328 -1.284 1 97.06 41 LYS B N 1
ATOM 1392 C CA . LYS B 1 41 ? 14.453 -19.609 -1.73 1 97.06 41 LYS B CA 1
ATOM 1393 C C . LYS B 1 41 ? 15.148 -20.078 -3.004 1 97.06 41 LYS B C 1
ATOM 1395 O O . LYS B 1 41 ? 15.281 -21.297 -3.232 1 97.06 41 LYS B O 1
ATOM 1400 N N . LEU B 1 42 ? 15.609 -19.141 -3.816 1 97.38 42 LEU B N 1
ATOM 1401 C CA . LEU B 1 42 ? 16.156 -19.5 -5.117 1 97.38 42 LEU B CA 1
ATOM 1402 C C . LEU B 1 42 ? 17.688 -19.484 -5.098 1 97.38 42 LEU B C 1
ATOM 1404 O O . LEU B 1 42 ? 18.328 -19.953 -6.039 1 97.38 42 LEU B O 1
ATOM 1408 N N . ALA B 1 43 ? 18.297 -19 -4.062 1 95.62 43 ALA B N 1
ATOM 1409 C CA . ALA B 1 43 ? 19.734 -18.75 -3.984 1 95.62 43 ALA B CA 1
ATOM 1410 C C . ALA B 1 43 ? 20.531 -20.016 -4.23 1 95.62 43 ALA B C 1
ATOM 1412 O O . ALA B 1 43 ? 21.578 -19.984 -4.863 1 95.62 43 ALA B O 1
ATOM 1413 N N . SER B 1 44 ? 20.109 -21.125 -3.732 1 95.5 44 SER B N 1
ATOM 1414 C CA . SER B 1 44 ? 20.828 -22.391 -3.885 1 95.5 44 SER B CA 1
ATOM 1415 C C . SER B 1 44 ? 20.891 -22.812 -5.348 1 95.5 44 SER B C 1
ATOM 1417 O O . SER B 1 44 ? 21.922 -23.312 -5.812 1 95.5 44 SER B O 1
ATOM 1419 N N . ASP B 1 45 ? 19.844 -22.609 -6.066 1 95.62 45 ASP B N 1
ATOM 1420 C CA . ASP B 1 45 ? 19.766 -23 -7.469 1 95.62 45 ASP B CA 1
ATOM 1421 C C . ASP B 1 45 ? 20.422 -21.969 -8.375 1 95.62 45 ASP B C 1
ATOM 1423 O O . ASP B 1 45 ? 20.859 -22.281 -9.484 1 95.62 45 ASP B O 1
ATOM 1427 N N . PHE B 1 46 ? 20.453 -20.75 -7.82 1 96.38 46 PHE B N 1
ATOM 1428 C CA . PHE B 1 46 ? 21.031 -19.656 -8.578 1 96.38 46 PHE B CA 1
ATOM 1429 C C . PHE B 1 46 ? 22.031 -18.875 -7.73 1 96.38 46 PHE B C 1
ATOM 1431 O O . PHE B 1 46 ? 21.766 -17.719 -7.363 1 96.38 46 PHE B O 1
ATOM 1438 N N . PRO B 1 47 ? 23.203 -19.422 -7.578 1 93.56 47 PRO B N 1
ATOM 1439 C CA . PRO B 1 47 ? 24.188 -18.859 -6.641 1 93.56 47 PRO B CA 1
ATOM 1440 C C . PRO B 1 47 ? 24.703 -17.5 -7.09 1 93.56 47 PRO B C 1
ATOM 1442 O O . PRO B 1 47 ? 25.219 -16.734 -6.27 1 93.56 47 PRO B O 1
ATOM 1445 N N . THR B 1 48 ? 24.562 -17.156 -8.352 1 93.69 48 THR B N 1
ATOM 1446 C CA . THR B 1 48 ? 25.125 -15.906 -8.844 1 93.69 48 THR B CA 1
ATOM 1447 C C . THR B 1 48 ? 24.047 -14.836 -8.93 1 93.69 48 THR B C 1
ATOM 1449 O O . THR B 1 48 ? 24.328 -13.695 -9.305 1 93.69 48 THR B O 1
ATOM 1452 N N . MET B 1 49 ? 22.891 -15.195 -8.633 1 95.75 49 MET B N 1
ATOM 1453 C CA . MET B 1 49 ? 21.812 -14.219 -8.719 1 95.75 49 MET B CA 1
ATOM 1454 C C . MET B 1 49 ? 21.828 -13.273 -7.527 1 95.75 49 MET B C 1
ATOM 1456 O O . MET B 1 49 ? 21.953 -13.711 -6.383 1 95.75 49 MET B O 1
ATOM 1460 N N . SER B 1 50 ? 21.703 -12.031 -7.77 1 96 50 SER B N 1
ATOM 1461 C CA . SER B 1 50 ? 21.703 -11.023 -6.715 1 96 50 SER B CA 1
ATOM 1462 C C . SER B 1 50 ? 20.281 -10.609 -6.34 1 96 50 SER B C 1
ATOM 1464 O O . SER B 1 50 ? 19.328 -10.883 -7.086 1 96 50 SER B O 1
ATOM 1466 N N . LEU B 1 51 ? 20.219 -9.961 -5.246 1 96.56 51 LEU B N 1
ATOM 1467 C CA . LEU B 1 51 ? 18.938 -9.398 -4.828 1 96.56 51 LEU B CA 1
ATOM 1468 C C . LEU B 1 51 ? 18.469 -8.328 -5.812 1 96.56 51 LEU B C 1
ATOM 1470 O O . LEU B 1 51 ? 17.281 -8.203 -6.066 1 96.56 51 LEU B O 1
ATOM 1474 N N . ALA B 1 52 ? 19.359 -7.66 -6.359 1 95.69 52 ALA B N 1
ATOM 1475 C CA . ALA B 1 52 ? 19.047 -6.648 -7.367 1 95.69 52 ALA B CA 1
ATOM 1476 C C . ALA B 1 52 ? 18.391 -7.277 -8.586 1 95.69 52 ALA B C 1
ATOM 1478 O O . ALA B 1 52 ? 17.438 -6.719 -9.148 1 95.69 52 ALA B O 1
ATOM 1479 N N . THR B 1 53 ? 18.859 -8.375 -9.008 1 95.69 53 THR B N 1
ATOM 1480 C CA . THR B 1 53 ? 18.281 -9.094 -10.133 1 95.69 53 THR B CA 1
ATOM 1481 C C . THR B 1 53 ? 16.844 -9.5 -9.828 1 95.69 53 THR B C 1
ATOM 1483 O O . THR B 1 53 ? 15.961 -9.383 -10.688 1 95.69 53 THR B O 1
ATOM 1486 N N . VAL B 1 54 ? 16.609 -9.93 -8.586 1 97.62 54 VAL B N 1
ATOM 1487 C CA . VAL B 1 54 ? 15.266 -10.305 -8.164 1 97.62 54 VAL B CA 1
ATOM 1488 C C . VAL B 1 54 ? 14.344 -9.094 -8.273 1 97.62 54 VAL B C 1
ATOM 1490 O O . VAL B 1 54 ? 13.273 -9.172 -8.891 1 97.62 54 VAL B O 1
ATOM 1493 N N . TYR B 1 55 ? 14.758 -8 -7.805 1 96.56 55 TYR B N 1
ATOM 1494 C CA . TYR B 1 55 ? 13.945 -6.793 -7.836 1 96.56 55 TYR B CA 1
ATOM 1495 C C . TYR B 1 55 ? 13.664 -6.363 -9.273 1 96.56 55 TYR B C 1
ATOM 1497 O O . TYR B 1 55 ? 12.531 -5.996 -9.602 1 96.56 55 TYR B O 1
ATOM 1505 N N . LYS B 1 56 ? 14.641 -6.371 -10.008 1 95.69 56 LYS B N 1
ATOM 1506 C CA . LYS B 1 56 ? 14.484 -5.973 -11.406 1 95.69 56 LYS B CA 1
ATOM 1507 C C . LYS B 1 56 ? 13.508 -6.887 -12.133 1 95.69 56 LYS B C 1
ATOM 1509 O O . LYS B 1 56 ? 12.664 -6.414 -12.898 1 95.69 56 LYS B O 1
ATOM 1514 N N . THR B 1 57 ? 13.703 -8.148 -11.914 1 96.5 57 THR B N 1
ATOM 1515 C CA . THR B 1 57 ? 12.805 -9.117 -12.547 1 96.5 57 THR B CA 1
ATOM 1516 C C . THR B 1 57 ? 11.367 -8.898 -12.086 1 96.5 57 THR B C 1
ATOM 1518 O O . THR B 1 57 ? 10.445 -8.914 -12.898 1 96.5 57 THR B O 1
ATOM 1521 N N . LEU B 1 58 ? 11.242 -8.734 -10.789 1 96.81 58 LEU B N 1
ATOM 1522 C CA . LEU B 1 58 ? 9.914 -8.492 -10.25 1 96.81 58 LEU B CA 1
ATOM 1523 C C . LEU B 1 58 ? 9.281 -7.254 -10.883 1 96.81 58 LEU B C 1
ATOM 1525 O O . LEU B 1 58 ? 8.094 -7.254 -11.203 1 96.81 58 LEU B O 1
ATOM 1529 N N . GLU B 1 59 ? 10.023 -6.262 -11.047 1 94.56 59 GLU B N 1
ATOM 1530 C CA . GLU B 1 59 ? 9.547 -5.039 -11.68 1 94.56 59 GLU B CA 1
ATOM 1531 C C . GLU B 1 59 ? 9.078 -5.305 -13.109 1 94.56 59 GLU B C 1
ATOM 1533 O O . GLU B 1 59 ? 8.008 -4.848 -13.516 1 94.56 59 GLU B O 1
ATOM 1538 N N . ILE B 1 60 ? 9.852 -6 -13.805 1 93.75 60 ILE B N 1
ATOM 1539 C CA . ILE B 1 60 ? 9.531 -6.32 -15.195 1 93.75 60 ILE B CA 1
ATOM 1540 C C . ILE B 1 60 ? 8.25 -7.141 -15.25 1 93.75 60 ILE B C 1
ATOM 1542 O O . ILE B 1 60 ? 7.348 -6.84 -16.031 1 93.75 60 ILE B O 1
ATOM 1546 N N . LEU B 1 61 ? 8.219 -8.188 -14.445 1 95.38 61 LEU B N 1
ATOM 1547 C CA . LEU B 1 61 ? 7.047 -9.055 -14.43 1 95.38 61 LEU B CA 1
ATOM 1548 C C . LEU B 1 61 ? 5.793 -8.273 -14.047 1 95.38 61 LEU B C 1
ATOM 1550 O O . LEU B 1 61 ? 4.719 -8.5 -14.609 1 95.38 61 LEU B O 1
ATOM 1554 N N . LYS B 1 62 ? 5.961 -7.434 -13.094 1 93.62 62 LYS B N 1
ATOM 1555 C CA . LYS B 1 62 ? 4.859 -6.582 -12.648 1 93.62 62 LYS B CA 1
ATOM 1556 C C . LYS B 1 62 ? 4.375 -5.68 -13.781 1 93.62 62 LYS B C 1
ATOM 1558 O O . LYS B 1 62 ? 3.176 -5.605 -14.055 1 93.62 62 LYS B O 1
ATOM 1563 N N . ASN B 1 63 ? 5.23 -5.023 -14.445 1 90.31 63 ASN B N 1
ATOM 1564 C CA . ASN B 1 63 ? 4.895 -4.102 -15.531 1 90.31 63 ASN B CA 1
ATOM 1565 C C . ASN B 1 63 ? 4.207 -4.824 -16.688 1 90.31 63 ASN B C 1
ATOM 1567 O O . ASN B 1 63 ? 3.4 -4.23 -17.406 1 90.31 63 ASN B O 1
ATOM 1571 N N . MET B 1 64 ? 4.449 -6.055 -16.75 1 90.56 64 MET B N 1
ATOM 1572 C CA . MET B 1 64 ? 3.865 -6.844 -17.828 1 90.56 64 MET B CA 1
ATOM 1573 C C . MET B 1 64 ? 2.527 -7.441 -17.406 1 90.56 64 MET B C 1
ATOM 1575 O O . MET B 1 64 ? 1.871 -8.125 -18.188 1 90.56 64 MET B O 1
ATOM 1579 N N . GLY B 1 65 ? 2.24 -7.312 -16.188 1 91.06 65 GLY B N 1
ATOM 1580 C CA . GLY B 1 65 ? 0.954 -7.781 -15.703 1 91.06 65 GLY B CA 1
ATOM 1581 C C . GLY B 1 65 ? 0.956 -9.25 -15.328 1 91.06 65 GLY B C 1
ATOM 1582 O O . GLY B 1 65 ? -0.102 -9.875 -15.242 1 91.06 65 GLY B O 1
ATOM 1583 N N . LEU B 1 66 ? 2.123 -9.828 -15.117 1 93.62 66 LEU B N 1
ATOM 1584 C CA . LEU B 1 66 ? 2.223 -11.25 -14.797 1 93.62 66 LEU B CA 1
ATOM 1585 C C . LEU B 1 66 ? 2.186 -11.477 -13.289 1 93.62 66 LEU B C 1
ATOM 1587 O O . LEU B 1 66 ? 1.922 -12.594 -12.836 1 93.62 66 LEU B O 1
ATOM 1591 N N . ILE B 1 67 ? 2.51 -10.438 -12.594 1 95.06 67 ILE B N 1
ATOM 1592 C CA . ILE B 1 67 ? 2.393 -10.477 -11.133 1 95.06 67 ILE B CA 1
ATOM 1593 C C . ILE B 1 67 ? 1.877 -9.133 -10.625 1 95.06 67 ILE B C 1
ATOM 1595 O O . ILE B 1 67 ? 1.806 -8.156 -11.383 1 95.06 67 ILE B O 1
ATOM 1599 N N . GLN B 1 68 ? 1.461 -9.133 -9.383 1 93.19 68 GLN B N 1
ATOM 1600 C CA . GLN B 1 68 ? 1.134 -7.867 -8.727 1 93.19 68 GLN B CA 1
ATOM 1601 C C . GLN B 1 68 ? 1.94 -7.684 -7.445 1 93.19 68 GLN B C 1
ATOM 1603 O O . GLN B 1 68 ? 2.385 -8.664 -6.844 1 93.19 68 GLN B O 1
ATOM 1608 N N . GLU B 1 69 ? 2.141 -6.484 -7.152 1 92.56 69 GLU B N 1
ATOM 1609 C CA . GLU B 1 69 ? 2.83 -6.094 -5.93 1 92.56 69 GLU B CA 1
ATOM 1610 C C . GLU B 1 69 ? 1.837 -5.672 -4.848 1 92.56 69 GLU B C 1
ATOM 1612 O O . GLU B 1 69 ? 0.899 -4.918 -5.117 1 92.56 69 GLU B O 1
ATOM 1617 N N . LEU B 1 70 ? 1.988 -6.238 -3.684 1 90.25 70 LEU B N 1
ATOM 1618 C CA . LEU B 1 70 ? 1.157 -5.898 -2.533 1 90.25 70 LEU B CA 1
ATOM 1619 C C . LEU B 1 70 ? 1.908 -4.984 -1.573 1 90.25 70 LEU B C 1
ATOM 1621 O O . LEU B 1 70 ? 2.963 -5.352 -1.054 1 90.25 70 LEU B O 1
ATOM 1625 N N . ASN B 1 71 ? 1.374 -3.893 -1.457 1 86.06 71 ASN B N 1
ATOM 1626 C CA . ASN B 1 71 ? 1.947 -2.941 -0.51 1 86.06 71 ASN B CA 1
ATOM 1627 C C . ASN B 1 71 ? 1.26 -3.021 0.851 1 86.06 71 ASN B C 1
ATOM 1629 O O . ASN B 1 71 ? 0.364 -2.23 1.146 1 86.06 71 ASN B O 1
ATOM 1633 N N . VAL B 1 72 ? 1.608 -3.934 1.697 1 82.31 72 VAL B N 1
ATOM 1634 C CA . VAL B 1 72 ? 0.848 -4.246 2.902 1 82.31 72 VAL B CA 1
ATOM 1635 C C . VAL B 1 72 ? 1.524 -3.611 4.117 1 82.31 72 VAL B C 1
ATOM 1637 O O . VAL B 1 72 ? 1.122 -3.857 5.258 1 82.31 72 VAL B O 1
ATOM 1640 N N . GLY B 1 73 ? 2.412 -2.793 4.082 1 70.44 73 GLY B N 1
ATOM 1641 C CA . GLY B 1 73 ? 2.947 -2.061 5.219 1 70.44 73 GLY B CA 1
ATOM 1642 C C . GLY B 1 73 ? 4.457 -2.141 5.324 1 70.44 73 GLY B C 1
ATOM 1643 O O . GLY B 1 73 ? 5.074 -3.057 4.777 1 70.44 73 GLY B O 1
ATOM 1644 N N . GLU B 1 74 ? 4.941 -1.145 5.988 1 60.66 74 GLU B N 1
ATOM 1645 C CA . GLU B 1 74 ? 6.312 -1.035 6.473 1 60.66 74 GLU B CA 1
ATOM 1646 C C . GLU B 1 74 ? 7.316 -1.211 5.336 1 60.66 74 GLU B C 1
ATOM 1648 O O . GLU B 1 74 ? 8.367 -1.826 5.516 1 60.66 74 GLU B O 1
ATOM 1653 N N . GLY B 1 75 ? 6.898 -0.779 4.281 1 60.47 75 GLY B N 1
ATOM 1654 C CA . GLY B 1 75 ? 7.938 -0.812 3.264 1 60.47 75 GLY B CA 1
ATOM 1655 C C . GLY B 1 75 ? 8.188 -2.205 2.715 1 60.47 75 GLY B C 1
ATOM 1656 O O . GLY B 1 75 ? 9.227 -2.455 2.098 1 60.47 75 GLY B O 1
ATOM 1657 N N . SER B 1 76 ? 7.406 -3.076 3.088 1 73.94 76 SER B N 1
ATOM 1658 C CA . SER B 1 76 ? 7.66 -4.426 2.596 1 73.94 76 SER B CA 1
ATOM 1659 C C . SER B 1 76 ? 6.668 -4.812 1.503 1 73.94 76 SER B C 1
ATOM 1661 O O . SER B 1 76 ? 5.465 -4.918 1.757 1 73.94 76 SER B O 1
ATOM 1663 N N . PHE B 1 77 ? 7.203 -4.895 0.336 1 87.69 77 PHE B N 1
ATOM 1664 C CA . PHE B 1 77 ? 6.406 -5.332 -0.805 1 87.69 77 PHE B CA 1
ATOM 1665 C C . PHE B 1 77 ? 6.355 -6.855 -0.876 1 87.69 77 PHE B C 1
ATOM 1667 O O . PHE B 1 77 ? 7.355 -7.527 -0.632 1 87.69 77 PHE B O 1
ATOM 1674 N N . ARG B 1 78 ? 5.121 -7.297 -1.005 1 92.88 78 ARG B N 1
ATOM 1675 C CA . ARG B 1 78 ? 4.898 -8.711 -1.292 1 92.88 78 ARG B CA 1
ATOM 1676 C C . ARG B 1 78 ? 4.438 -8.914 -2.73 1 92.88 78 ARG B C 1
ATOM 1678 O O . ARG B 1 78 ? 3.922 -7.984 -3.359 1 92.88 78 ARG B O 1
ATOM 1685 N N . TYR B 1 79 ? 4.617 -10.117 -3.186 1 95.31 79 TYR B N 1
ATOM 1686 C CA . TYR B 1 79 ? 4.328 -10.336 -4.598 1 95.31 79 TYR B CA 1
ATOM 1687 C C . TYR B 1 79 ? 3.406 -11.531 -4.789 1 95.31 79 TYR B C 1
ATOM 1689 O O . TYR B 1 79 ? 3.52 -12.531 -4.078 1 95.31 79 TYR B O 1
ATOM 1697 N N . ASP B 1 80 ? 2.549 -11.398 -5.762 1 95.25 80 ASP B N 1
ATOM 1698 C CA . ASP B 1 80 ? 1.493 -12.359 -6.062 1 95.25 80 ASP B CA 1
ATOM 1699 C C . ASP B 1 80 ? 1.368 -12.578 -7.57 1 95.25 80 ASP B C 1
ATOM 1701 O O . ASP B 1 80 ? 1.247 -11.625 -8.336 1 95.25 80 ASP B O 1
ATOM 1705 N N . ALA B 1 81 ? 1.337 -13.812 -7.992 1 94.62 81 ALA B N 1
ATOM 1706 C CA . ALA B 1 81 ? 1.219 -14.102 -9.414 1 94.62 81 ALA B CA 1
ATOM 1707 C C . ALA B 1 81 ? -0.239 -14.062 -9.867 1 94.62 81 ALA B C 1
ATOM 1709 O O . ALA B 1 81 ? -0.525 -14.055 -11.062 1 94.62 81 ALA B O 1
ATOM 1710 N N . ASN B 1 82 ? -1.173 -14.141 -8.906 1 92.38 82 ASN B N 1
ATOM 1711 C CA . ASN B 1 82 ? -2.57 -13.883 -9.227 1 92.38 82 ASN B CA 1
ATOM 1712 C C . ASN B 1 82 ? -2.848 -12.383 -9.352 1 92.38 82 ASN B C 1
ATOM 1714 O O . ASN B 1 82 ? -2.932 -11.68 -8.344 1 92.38 82 ASN B O 1
ATOM 1718 N N . THR B 1 83 ? -3.041 -11.914 -10.523 1 90.19 83 THR B N 1
ATOM 1719 C CA . THR B 1 83 ? -3.141 -10.477 -10.766 1 90.19 83 THR B CA 1
ATOM 1720 C C . THR B 1 83 ? -4.594 -10.016 -10.68 1 90.19 83 THR B C 1
ATOM 1722 O O . THR B 1 83 ? -4.875 -8.82 -10.758 1 90.19 83 THR B O 1
ATOM 1725 N N . ASN B 1 84 ? -5.465 -10.945 -10.516 1 87.31 84 ASN B N 1
ATOM 1726 C CA . ASN B 1 84 ? -6.852 -10.555 -10.305 1 87.31 84 ASN B CA 1
ATOM 1727 C C . ASN B 1 84 ? -7.047 -9.883 -8.945 1 87.31 84 ASN B C 1
ATOM 1729 O O . ASN B 1 84 ? -6.441 -10.297 -7.957 1 87.31 84 ASN B O 1
ATOM 1733 N N . SER B 1 85 ? -7.812 -8.867 -9.008 1 87.06 85 SER B N 1
ATOM 1734 C CA . SER B 1 85 ? -8.102 -8.164 -7.762 1 87.06 85 SER B CA 1
ATOM 1735 C C . SER B 1 85 ? -8.805 -9.07 -6.766 1 87.06 85 SER B C 1
ATOM 1737 O O . SER B 1 85 ? -9.859 -9.641 -7.07 1 87.06 85 SER B O 1
ATOM 1739 N N . HIS B 1 86 ? -8.266 -9.25 -5.621 1 91.31 86 HIS B N 1
ATOM 1740 C CA . HIS B 1 86 ? -8.859 -9.992 -4.512 1 91.31 86 HIS B CA 1
ATOM 1741 C C . HIS B 1 86 ? -8.344 -9.484 -3.17 1 91.31 86 HIS B C 1
ATOM 1743 O O . HIS B 1 86 ? -7.23 -8.961 -3.088 1 91.31 86 HIS B O 1
ATOM 1749 N N . PRO B 1 87 ? -9.18 -9.602 -2.129 1 92.81 87 PRO B N 1
ATOM 1750 C CA . PRO B 1 87 ? -8.773 -9.055 -0.833 1 92.81 87 PRO B CA 1
ATOM 1751 C C . PRO B 1 87 ? -7.727 -9.922 -0.134 1 92.81 87 PRO B C 1
ATOM 1753 O O . PRO B 1 87 ? -7.703 -11.141 -0.324 1 92.81 87 PRO B O 1
ATOM 1756 N N . HIS B 1 88 ? -6.883 -9.273 0.624 1 94.38 88 HIS B N 1
ATOM 1757 C CA . HIS B 1 88 ? -5.855 -9.953 1.405 1 94.38 88 HIS B CA 1
ATOM 1758 C C . HIS B 1 88 ? -5.984 -9.625 2.889 1 94.38 88 HIS B C 1
ATOM 1760 O O . HIS B 1 88 ? -6.449 -8.539 3.252 1 94.38 88 HIS B O 1
ATOM 1766 N N . VAL B 1 89 ? -5.609 -10.578 3.668 1 94.38 89 VAL B N 1
ATOM 1767 C CA . VAL B 1 89 ? -5.488 -10.352 5.105 1 94.38 89 VAL B CA 1
ATOM 1768 C C . VAL B 1 89 ? -4.023 -10.453 5.523 1 94.38 89 VAL B C 1
ATOM 1770 O O . VAL B 1 89 ? -3.291 -11.32 5.035 1 94.38 89 VAL B O 1
ATOM 1773 N N . VAL B 1 90 ? -3.635 -9.562 6.414 1 94.44 90 VAL B N 1
ATOM 1774 C CA . VAL B 1 90 ? -2.238 -9.453 6.824 1 94.44 90 VAL B CA 1
ATOM 1775 C C . VAL B 1 90 ? -2.135 -9.562 8.344 1 94.44 90 VAL B C 1
ATOM 1777 O O . VAL B 1 90 ? -2.85 -8.875 9.07 1 94.44 90 VAL B O 1
ATOM 1780 N N . CYS B 1 91 ? -1.269 -10.359 8.766 1 94.94 91 CYS B N 1
ATOM 1781 C CA . CYS B 1 91 ? -1 -10.43 10.203 1 94.94 91 CYS B CA 1
ATOM 1782 C C . CYS B 1 91 ? -0.035 -9.336 10.633 1 94.94 91 CYS B C 1
ATOM 1784 O O . CYS B 1 91 ? 1.088 -9.258 10.125 1 94.94 91 CYS B O 1
ATOM 1786 N N . ILE B 1 92 ? -0.361 -8.641 11.578 1 90.88 92 ILE B N 1
ATOM 1787 C CA . ILE B 1 92 ? 0.421 -7.5 12.039 1 90.88 92 ILE B CA 1
ATOM 1788 C C . ILE B 1 92 ? 1.648 -7.988 12.805 1 90.88 92 ILE B C 1
ATOM 1790 O O . ILE B 1 92 ? 2.711 -7.363 12.758 1 90.88 92 ILE B O 1
ATOM 1794 N N . SER B 1 93 ? 1.576 -9.109 13.359 1 92 93 SER B N 1
ATOM 1795 C CA . SER B 1 93 ? 2.633 -9.617 14.227 1 92 93 SER B CA 1
ATOM 1796 C C . SER B 1 93 ? 3.713 -10.328 13.414 1 92 93 SER B C 1
ATOM 1798 O O . SER B 1 93 ? 4.895 -9.992 13.516 1 92 93 SER B O 1
ATOM 1800 N N . CYS B 1 94 ? 3.432 -11.219 12.609 1 91.25 94 CYS B N 1
ATOM 1801 C CA . CYS B 1 94 ? 4.445 -12.039 11.953 1 91.25 94 CYS B CA 1
ATOM 1802 C C . CYS B 1 94 ? 4.617 -11.625 10.492 1 91.25 94 CYS B C 1
ATOM 1804 O O . CYS B 1 94 ? 5.566 -12.055 9.836 1 91.25 94 CYS B O 1
ATOM 1806 N N . GLY B 1 95 ? 3.588 -10.859 9.945 1 89.94 95 GLY B N 1
ATOM 1807 C CA . GLY B 1 95 ? 3.729 -10.344 8.594 1 89.94 95 GLY B CA 1
ATOM 1808 C C . GLY B 1 95 ? 3.143 -11.258 7.539 1 89.94 95 GLY B C 1
ATOM 1809 O O . GLY B 1 95 ? 3.174 -10.945 6.348 1 89.94 95 GLY B O 1
ATOM 1810 N N . LYS B 1 96 ? 2.594 -12.359 7.953 1 91.56 96 LYS B N 1
ATOM 1811 C CA . LYS B 1 96 ? 1.985 -13.297 7.016 1 91.56 96 LYS B CA 1
ATOM 1812 C C . LYS B 1 96 ? 0.844 -12.641 6.242 1 91.56 96 LYS B C 1
ATOM 1814 O O . LYS B 1 96 ? 0.052 -11.891 6.816 1 91.56 96 LYS B O 1
ATOM 1819 N N . VAL B 1 97 ? 0.722 -12.93 4.953 1 93.44 97 VAL B N 1
ATOM 1820 C CA . VAL B 1 97 ? -0.338 -12.43 4.082 1 93.44 97 VAL B CA 1
ATOM 1821 C C . VAL B 1 97 ? -1.123 -13.602 3.498 1 93.44 97 VAL B C 1
ATOM 1823 O O . VAL B 1 97 ? -0.534 -14.562 2.986 1 93.44 97 VAL B O 1
ATOM 1826 N N . GLU B 1 98 ? -2.402 -13.555 3.543 1 93.44 98 GLU B N 1
ATOM 1827 C CA . GLU B 1 98 ? -3.242 -14.625 3.018 1 93.44 98 GLU B CA 1
ATOM 1828 C C . GLU B 1 98 ? -4.379 -14.07 2.166 1 93.44 98 GLU B C 1
ATOM 1830 O O . GLU B 1 98 ? -4.82 -12.938 2.373 1 93.44 98 GLU B O 1
ATOM 1835 N N . ASP B 1 99 ? -4.82 -14.906 1.258 1 93.94 99 ASP B N 1
ATOM 1836 C CA . ASP B 1 99 ? -5.961 -14.539 0.422 1 93.94 99 ASP B CA 1
ATOM 1837 C C . ASP B 1 99 ? -7.273 -14.711 1.179 1 93.94 99 ASP B C 1
ATOM 1839 O O . ASP B 1 99 ? -7.441 -15.68 1.932 1 93.94 99 ASP B O 1
ATOM 1843 N N . LEU B 1 100 ? -8.125 -13.758 0.991 1 92.25 100 LEU B N 1
ATOM 1844 C CA . LEU B 1 100 ? -9.523 -13.953 1.369 1 92.25 100 LEU B CA 1
ATOM 1845 C C . LEU B 1 100 ? -10.352 -14.383 0.165 1 92.25 100 LEU B C 1
ATOM 1847 O O . LEU B 1 100 ? -9.938 -14.195 -0.981 1 92.25 100 LEU B O 1
ATOM 1851 N N . ASP B 1 101 ? -11.469 -14.977 0.476 1 86.94 101 ASP B N 1
ATOM 1852 C CA . ASP B 1 101 ? -12.328 -15.469 -0.596 1 86.94 101 ASP B CA 1
ATOM 1853 C C . ASP B 1 101 ? -12.617 -14.375 -1.617 1 86.94 101 ASP B C 1
ATOM 1855 O O . ASP B 1 101 ? -13.008 -13.266 -1.25 1 86.94 101 ASP B O 1
ATOM 1859 N N . GLU B 1 102 ? -12.43 -14.664 -2.881 1 79.25 102 GLU B N 1
ATOM 1860 C CA . GLU B 1 102 ? -12.586 -13.719 -3.977 1 79.25 102 GLU B CA 1
ATOM 1861 C C . GLU B 1 102 ? -14.031 -13.242 -4.09 1 79.25 102 GLU B C 1
ATOM 1863 O O . GLU B 1 102 ? -14.297 -12.18 -4.652 1 79.25 102 GLU B O 1
ATOM 1868 N N . SER B 1 103 ? -14.883 -14.117 -3.637 1 81.88 103 SER B N 1
ATOM 1869 C CA . SER B 1 103 ? -16.297 -13.766 -3.703 1 81.88 103 SER B CA 1
ATOM 1870 C C . SER B 1 103 ? -16.641 -12.656 -2.709 1 81.88 103 SER B C 1
ATOM 1872 O O . SER B 1 103 ? -17.656 -11.984 -2.848 1 81.88 103 SER B O 1
ATOM 1874 N N . LEU B 1 104 ? -15.648 -12.547 -1.847 1 80.31 104 LEU B N 1
ATOM 1875 C CA . LEU B 1 104 ? -15.859 -11.477 -0.877 1 80.31 104 LEU B CA 1
ATOM 1876 C C . LEU B 1 104 ? -15.625 -10.109 -1.515 1 80.31 104 LEU B C 1
ATOM 1878 O O . LEU B 1 104 ? -14.633 -9.906 -2.207 1 80.31 104 LEU B O 1
ATOM 1882 N N . LEU B 1 105 ? -16.594 -9.305 -1.463 1 80.94 105 LEU B N 1
ATOM 1883 C CA . LEU B 1 105 ? -16.5 -7.914 -1.902 1 80.94 105 LEU B CA 1
ATOM 1884 C C . LEU B 1 105 ? -16.359 -7.832 -3.418 1 80.94 105 LEU B C 1
ATOM 1886 O O . LEU B 1 105 ? -15.805 -6.863 -3.943 1 80.94 105 LEU B O 1
ATOM 1890 N N . LYS B 1 106 ? -16.75 -8.859 -4.117 1 82.38 106 LYS B N 1
ATOM 1891 C CA . LYS B 1 106 ? -16.672 -8.922 -5.574 1 82.38 106 LYS B CA 1
ATOM 1892 C C . LYS B 1 106 ? -17.391 -7.742 -6.215 1 82.38 106 LYS B C 1
ATOM 1894 O O . LYS B 1 106 ? -16.938 -7.211 -7.23 1 82.38 106 LYS B O 1
ATOM 1899 N N . ASP B 1 107 ? -18.375 -7.285 -5.52 1 86.38 107 ASP B N 1
ATOM 1900 C CA . ASP B 1 107 ? -19.188 -6.234 -6.117 1 86.38 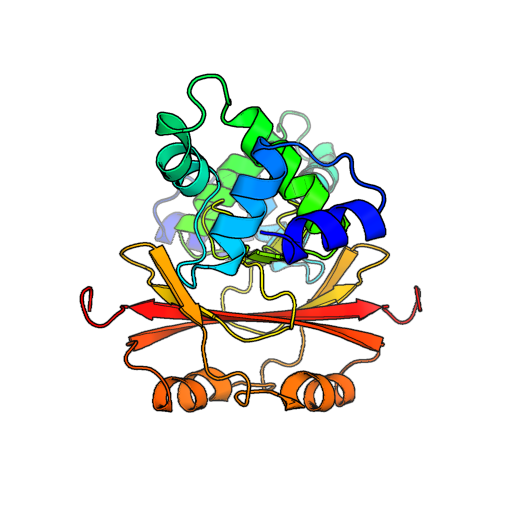107 ASP B CA 1
ATOM 1901 C C . ASP B 1 107 ? -18.859 -4.875 -5.504 1 86.38 107 ASP B C 1
ATOM 1903 O O . ASP B 1 107 ? -19.594 -3.9 -5.715 1 86.38 107 ASP B O 1
ATOM 1907 N N . VAL B 1 108 ? -17.844 -4.863 -4.809 1 87.69 108 VAL B N 1
ATOM 1908 C CA . VAL B 1 108 ? -17.562 -3.646 -4.055 1 87.69 108 VAL B CA 1
ATOM 1909 C C . VAL B 1 108 ? -17.203 -2.514 -5.016 1 87.69 108 VAL B C 1
ATOM 1911 O O . VAL B 1 108 ? -17.578 -1.36 -4.789 1 87.69 108 VAL B O 1
ATOM 1914 N N . LEU B 1 109 ? -16.547 -2.84 -6.074 1 88.75 109 LEU B N 1
ATOM 1915 C CA . LEU B 1 109 ? -16.188 -1.835 -7.066 1 88.75 109 LEU B CA 1
ATOM 1916 C C . LEU B 1 109 ? -17.438 -1.187 -7.664 1 88.75 109 LEU B C 1
ATOM 1918 O O . LEU B 1 109 ? -17.5 0.04 -7.777 1 88.75 109 LEU B O 1
ATOM 1922 N N . ASP B 1 110 ? -18.344 -2.025 -8 1 90.25 110 ASP B N 1
ATOM 1923 C CA . ASP B 1 110 ? -19.594 -1.528 -8.562 1 90.25 110 ASP B CA 1
ATOM 1924 C C . ASP B 1 110 ? -20.359 -0.687 -7.543 1 90.25 110 ASP B C 1
ATOM 1926 O O . ASP B 1 110 ? -20.938 0.348 -7.891 1 90.25 110 ASP B O 1
ATOM 1930 N N . GLU B 1 111 ? -20.406 -1.11 -6.383 1 88.38 111 GLU B N 1
ATOM 1931 C CA . GLU B 1 111 ? -21.094 -0.39 -5.316 1 88.38 111 GLU B CA 1
ATOM 1932 C C . GLU B 1 111 ? -20.469 0.983 -5.086 1 88.38 111 GLU B C 1
ATOM 1934 O O . GLU B 1 111 ? -21.172 1.99 -5.023 1 88.38 111 GLU B O 1
ATOM 1939 N N . VAL B 1 112 ? -19.188 1.034 -5.031 1 91.81 112 VAL B N 1
ATOM 1940 C CA . VAL B 1 112 ? -18.469 2.264 -4.715 1 91.81 112 VAL B CA 1
ATOM 1941 C C . VAL B 1 112 ? -18.562 3.234 -5.891 1 91.81 112 VAL B C 1
ATOM 1943 O O . VAL B 1 112 ? -18.594 4.453 -5.699 1 91.81 112 VAL B O 1
ATOM 1946 N N . SER B 1 113 ? -18.594 2.662 -7.098 1 93 113 SER B N 1
ATOM 1947 C CA . SER B 1 113 ? -18.656 3.486 -8.297 1 93 113 SER B CA 1
ATOM 1948 C C . SER B 1 113 ? -19.844 4.434 -8.266 1 93 113 SER B C 1
ATOM 1950 O O . SER B 1 113 ? -19.812 5.504 -8.875 1 93 113 SER B O 1
ATOM 1952 N N . GLN B 1 114 ? -20.859 4.098 -7.492 1 92.38 114 GLN B N 1
ATOM 1953 C CA . GLN B 1 114 ? -22.062 4.902 -7.398 1 92.38 114 GLN B CA 1
ATOM 1954 C C . GLN B 1 114 ? -21.844 6.137 -6.527 1 92.38 114 GLN B C 1
ATOM 1956 O O . GLN B 1 114 ? -22.656 7.066 -6.539 1 92.38 114 GLN B O 1
ATOM 1961 N N . TYR B 1 115 ? -20.797 6.188 -5.875 1 92.19 115 TYR B N 1
ATOM 1962 C CA . TYR B 1 115 ? -20.594 7.25 -4.898 1 92.19 115 TYR B CA 1
ATOM 1963 C C . TYR B 1 115 ? -19.375 8.094 -5.266 1 92.19 115 TYR B C 1
ATOM 1965 O O . TYR B 1 115 ? -18.859 8.844 -4.43 1 92.19 115 TYR B O 1
ATOM 1973 N N . THR B 1 116 ? -18.891 7.941 -6.438 1 93.62 116 THR B N 1
ATOM 1974 C CA . THR B 1 116 ? -17.75 8.727 -6.902 1 93.62 116 THR B CA 1
ATOM 1975 C C . THR B 1 116 ? -17.875 9.031 -8.391 1 93.62 116 THR B C 1
ATOM 1977 O O . THR B 1 116 ? -18.562 8.312 -9.125 1 93.62 116 THR B O 1
ATOM 1980 N N . ASP B 1 117 ? -17.234 10.062 -8.797 1 95.38 117 ASP B N 1
ATOM 1981 C CA . ASP B 1 117 ? -17.25 10.43 -10.211 1 95.38 117 ASP B CA 1
ATOM 1982 C C . ASP B 1 117 ? -16.062 9.82 -10.945 1 95.38 117 ASP B C 1
ATOM 1984 O O . ASP B 1 117 ? -15.867 10.062 -12.141 1 95.38 117 ASP B O 1
ATOM 1988 N N . TYR B 1 118 ? -15.344 9.047 -10.273 1 96.25 118 TYR B N 1
ATOM 1989 C CA . TYR B 1 118 ? -14.227 8.352 -10.906 1 96.25 118 TYR B CA 1
ATOM 1990 C C . TYR B 1 118 ? -14.727 7.195 -11.766 1 96.25 118 TYR B C 1
ATOM 1992 O O . TYR B 1 118 ? -15.711 6.543 -11.43 1 96.25 118 TYR B O 1
ATOM 2000 N N . LYS B 1 119 ? -14.039 6.938 -12.859 1 97 119 LYS B N 1
ATOM 2001 C CA . LYS B 1 119 ? -14.195 5.668 -13.562 1 97 119 LYS B CA 1
ATOM 2002 C C . LYS B 1 119 ? -13.289 4.594 -12.961 1 97 119 LYS B C 1
ATOM 2004 O O . LYS B 1 119 ? -12.117 4.488 -13.328 1 97 119 LYS B O 1
ATOM 2009 N N . LEU B 1 120 ? -13.828 3.818 -12.117 1 95.25 120 LEU B N 1
ATOM 2010 C CA . LEU B 1 120 ? -13.047 2.852 -11.359 1 95.25 120 LEU B CA 1
ATOM 2011 C C . LEU B 1 120 ? -12.672 1.654 -12.219 1 95.25 120 LEU B C 1
ATOM 2013 O O . LEU B 1 120 ? -13.484 1.179 -13.016 1 95.25 120 LEU B O 1
ATOM 2017 N N . VAL B 1 121 ? -11.422 1.168 -12.078 1 93.19 121 VAL B N 1
ATOM 2018 C CA . VAL B 1 121 ? -10.984 0.06 -12.922 1 93.19 121 VAL B CA 1
ATOM 2019 C C . VAL B 1 121 ? -10.328 -1.02 -12.062 1 93.19 121 VAL B C 1
ATOM 2021 O O . VAL B 1 121 ? -10.141 -2.152 -12.508 1 93.19 121 VAL B O 1
ATOM 2024 N N . ASP B 1 122 ? -9.945 -0.687 -10.852 1 92.38 122 ASP B N 1
ATOM 2025 C CA . ASP B 1 122 ? -9.242 -1.645 -10 1 92.38 122 ASP B CA 1
ATOM 2026 C C . ASP B 1 122 ? -9.477 -1.339 -8.523 1 92.38 122 ASP B C 1
ATOM 2028 O O . ASP B 1 122 ? -10.031 -0.292 -8.18 1 92.38 122 ASP B O 1
ATOM 2032 N N . GLN B 1 123 ? -9.102 -2.273 -7.668 1 91.56 123 GLN B N 1
ATOM 2033 C CA . GLN B 1 123 ? -9.195 -2.092 -6.223 1 91.56 123 GLN B CA 1
ATOM 2034 C C . GLN B 1 123 ? -8.117 -2.9 -5.496 1 91.56 123 GLN B C 1
ATOM 2036 O O . GLN B 1 123 ? -7.672 -3.936 -5.992 1 91.56 123 GLN B O 1
ATOM 2041 N N . LYS B 1 124 ? -7.703 -2.428 -4.379 1 91.88 124 LYS B N 1
ATOM 2042 C CA . LYS B 1 124 ? -6.84 -3.129 -3.432 1 91.88 124 LYS B CA 1
ATOM 2043 C C . LYS B 1 124 ? -7.426 -3.1 -2.023 1 91.88 124 LYS B C 1
ATOM 2045 O O . LYS B 1 124 ? -7.633 -2.025 -1.456 1 91.88 124 LYS B O 1
ATOM 2050 N N . LEU B 1 125 ? -7.711 -4.25 -1.534 1 92 125 LEU B N 1
ATOM 2051 C CA . LEU B 1 125 ? -8.367 -4.391 -0.241 1 92 125 LEU B CA 1
ATOM 2052 C C . LEU B 1 125 ? -7.508 -5.191 0.725 1 92 125 LEU B C 1
ATOM 2054 O O . LEU B 1 125 ? -7.27 -6.383 0.509 1 92 125 LEU B O 1
ATOM 2058 N N . TYR B 1 126 ? -7.102 -4.488 1.746 1 92.62 126 TYR B N 1
ATOM 2059 C CA . TYR B 1 126 ? -6.25 -5.129 2.744 1 92.62 126 TYR B CA 1
ATOM 2060 C C . TYR B 1 126 ? -6.898 -5.082 4.121 1 92.62 126 TYR B C 1
ATOM 2062 O O . TYR B 1 126 ? -7.383 -4.035 4.555 1 92.62 126 TYR B O 1
ATOM 2070 N N . PHE B 1 127 ? -6.855 -6.156 4.719 1 93.12 127 PHE B N 1
ATOM 2071 C CA . PHE B 1 127 ? -7.312 -6.27 6.098 1 93.12 127 PHE B CA 1
ATOM 2072 C C . PHE B 1 127 ? -6.168 -6.691 7.012 1 93.12 127 PHE B C 1
ATOM 2074 O O . PHE B 1 127 ? -5.359 -7.551 6.656 1 93.12 127 PHE B O 1
ATOM 2081 N N . TYR B 1 128 ? -6.168 -6.039 8.125 1 93.94 128 TYR B N 1
ATOM 2082 C CA . TYR B 1 128 ? -5.062 -6.281 9.047 1 93.94 128 TYR B CA 1
ATOM 2083 C C . TYR B 1 128 ? -5.57 -6.828 10.375 1 93.94 128 TYR B C 1
ATOM 2085 O O . TYR B 1 128 ? -6.598 -6.375 10.891 1 93.94 128 TYR B O 1
ATOM 2093 N N . GLY B 1 129 ? -4.797 -7.758 10.891 1 95.19 129 GLY B N 1
ATOM 2094 C CA . GLY B 1 129 ? -5.125 -8.352 12.172 1 95.19 129 GLY B CA 1
ATOM 2095 C C . GLY B 1 129 ? -4.078 -9.336 12.664 1 95.19 129 GLY B C 1
ATOM 2096 O O . GLY B 1 129 ? -2.904 -9.234 12.305 1 95.19 129 GLY B O 1
ATOM 2097 N N . TYR B 1 130 ? -4.531 -10.195 13.602 1 96.94 130 TYR B N 1
ATOM 2098 C CA . TYR B 1 130 ? -3.645 -11.211 14.164 1 96.94 130 TYR B CA 1
ATOM 2099 C C . TYR B 1 130 ? -4.066 -12.609 13.719 1 96.94 130 TYR B C 1
ATOM 2101 O O . TYR B 1 130 ? -5.23 -12.984 13.867 1 96.94 130 TYR B O 1
ATOM 2109 N N . CYS B 1 131 ? -3.139 -13.281 13.18 1 96.25 131 CYS B N 1
ATOM 2110 C CA . CYS B 1 131 ? -3.453 -14.633 12.742 1 96.25 131 CYS B CA 1
ATOM 2111 C C . CYS B 1 131 ? -3.635 -15.562 13.938 1 96.25 131 CYS B C 1
ATOM 2113 O O . CYS B 1 131 ? -3.291 -15.211 15.062 1 96.25 131 CYS B O 1
ATOM 2115 N N . PRO B 1 132 ? -4.133 -16.812 13.695 1 94.94 132 PRO B N 1
ATOM 2116 C CA . PRO B 1 132 ? -4.441 -17.719 14.797 1 94.94 132 PRO B CA 1
ATOM 2117 C C . PRO B 1 132 ? -3.219 -18.047 15.648 1 94.94 132 PRO B C 1
ATOM 2119 O O . PRO B 1 132 ? -3.346 -18.266 16.859 1 94.94 132 PRO B O 1
ATOM 2122 N N . ILE B 1 133 ? -2.094 -18.062 15.086 1 94.75 133 ILE B N 1
ATOM 2123 C CA . ILE B 1 133 ? -0.873 -18.422 15.797 1 94.75 133 ILE B CA 1
ATOM 2124 C C . ILE B 1 133 ? -0.411 -17.266 16.656 1 94.75 133 ILE B C 1
ATOM 2126 O O . ILE B 1 133 ? 0.138 -17.469 17.75 1 94.75 133 ILE B O 1
ATOM 2130 N N . CYS B 1 134 ? -0.597 -16.062 16.25 1 94.5 134 CYS B N 1
ATOM 2131 C CA . CYS B 1 134 ? -0.09 -14.875 16.922 1 94.5 134 CYS B CA 1
ATOM 2132 C C . CYS B 1 134 ? -1.113 -14.32 17.906 1 94.5 134 CYS B C 1
ATOM 2134 O O . CYS B 1 134 ? -0.766 -13.547 18.797 1 94.5 134 CYS B O 1
ATOM 2136 N N . ARG B 1 135 ? -2.275 -14.539 17.625 1 87.62 135 ARG B N 1
ATOM 2137 C CA . ARG B 1 135 ? -3.301 -13.953 18.484 1 87.62 135 ARG B CA 1
ATOM 2138 C C . ARG B 1 135 ? -3.18 -14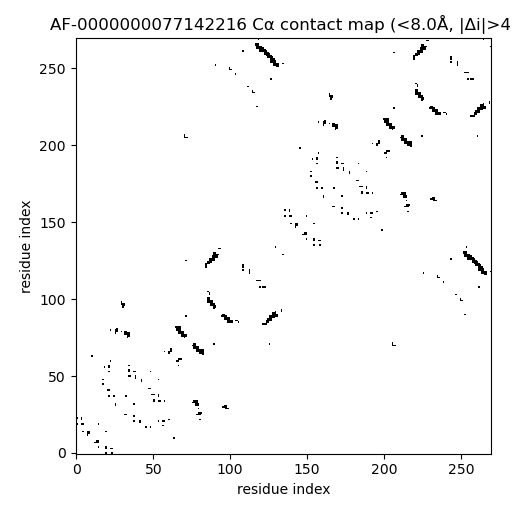.484 19.906 1 87.62 135 ARG B C 1
ATOM 2140 O O . ARG B 1 135 ? -2.705 -15.602 20.125 1 87.62 135 ARG B O 1
#

Radius of gyration: 20.39 Å; Cα contacts (8 Å, |Δi|>4): 413; chains: 2; bounding box: 47×54×50 Å

Foldseek 3Di:
DVVQQVLCVVLVHDDDPLLSLLLVVQVPDQFQDFLVVSCVVCCVVPVPDDSVNSVVSQVVCCVSQQKHWDDQDDPTIGIHRPSDAFEWEAEPPPGTIGTDDRVVCVCVQVVCVVVDPDPDDGDYHYHYHHDPVGD/DVVQQVLCVVLVHDDDPLLSLLLVVQVPDQFQDFLVVSCVVCCVVPVPDDSVNSVVSQVVCCVSQQKHWDDQDDPTIGIHRPSDAFEWEAEPPPGTIGTDDRVPCVCVQVVVVVVDPDPDDGDYHYHYHHDPVGD

InterPro domains:
  IPR002481 Ferric-uptake regulator [PF01475] (11-128)
  IPR002481 Ferric-uptake regulator [PTHR33202] (1-134)
  IPR002481 Ferric-uptake regulator [cd07153] (17-131)
  IPR036388 Winged helix-like DNA-binding domain superfamily [G3DSA:1.10.10.10] (1-81)
  IPR036390 Winged helix DNA-binding domain superfamily [SSF46785] (2-132)
  IPR043135 Ferric-uptake regulator, C-terminal domain [G3DSA:3.30.1490.190] (82-135)

Secondary structure (DSSP, 8-state):
-HHHHHHHHHTT----HHHHHHHHHHHT-SS--BHHHHHHHHHTT-TT--HHHHHHHHHHHHHTTSSEEEE-STT-EEEES--S---EEEETTT--EEEPPTTTTTTHHHHHHTT-SSEEEEEEEEEEEE-TTT-/-HHHHHHHHHTT----HHHHHHHHHHHT-SS--BHHHHHHHHTTT-TT--HHHHHHHHHHHHHTTSSEEEE-STT-EEEES--S---EEEETTT--EEEPPTTTTTTHHHHHHTT-SSEEEEEEEEEEEE-TTT-